Protein AF-A0A7C2SHA0-F1 (afdb_monomer)

Foldseek 3Di:
DDPPDDPPPDDQDVLQLLQVLLVLLQVLLVLLVVLLVVCVVLVVVQLNVLSVVLNVVSNVSSVVSPPRDHDPDQDPVSLVVSLVVSLQVSLLSQLRSQCSQVDDSVQSSVLLSLLLCLQQDHPDALPDDGDLSNLQVSLSSLQVSLLSVLLSVLVVVLVVVVVVVVVVDPDDPDCRVVVSVVVSVLLVVLLVVLLVVLLVQLCVVQVDSSQSNSLLSSQLSVRQHGPHSVGLVPRPDPSNSVSSPVSNVNSPPNSVVVD

Structure (mmCIF, N/CA/C/O backbone):
data_AF-A0A7C2SHA0-F1
#
_entry.id   AF-A0A7C2SHA0-F1
#
loop_
_atom_site.group_PDB
_atom_site.id
_atom_site.type_symbol
_atom_site.label_atom_id
_atom_site.label_alt_id
_atom_site.label_comp_id
_atom_site.label_asym_id
_atom_site.label_entity_id
_atom_site.label_seq_id
_atom_site.pdbx_PDB_ins_code
_atom_site.Cartn_x
_atom_site.Cartn_y
_atom_site.Cartn_z
_atom_site.occupancy
_atom_site.B_iso_or_equiv
_atom_site.auth_seq_id
_atom_site.auth_comp_id
_atom_site.auth_asym_id
_atom_site.auth_atom_id
_atom_site.pdbx_PDB_model_num
ATOM 1 N N . MET A 1 1 ? -18.015 29.896 40.752 1.00 41.81 1 MET A N 1
ATOM 2 C CA . MET A 1 1 ? -17.094 28.746 40.616 1.00 41.81 1 MET A CA 1
ATOM 3 C C . MET A 1 1 ? -17.801 27.644 39.836 1.00 41.81 1 MET A C 1
ATOM 5 O O . MET A 1 1 ? -18.989 27.460 40.040 1.00 41.81 1 MET A O 1
ATOM 9 N N . SER A 1 2 ? -17.045 26.987 38.950 1.00 45.72 2 SER A N 1
ATOM 10 C CA . SER A 1 2 ? -17.298 25.713 38.247 1.00 45.72 2 SER A CA 1
ATOM 11 C C . SER A 1 2 ? -18.489 25.572 37.280 1.00 45.72 2 SER A C 1
ATOM 13 O O . SER A 1 2 ? -19.566 25.130 37.662 1.00 45.72 2 SER A O 1
ATOM 15 N N . GLN A 1 3 ? -18.204 25.738 35.985 1.00 39.72 3 GLN A N 1
ATOM 16 C CA . GLN A 1 3 ? -18.490 24.695 34.979 1.00 39.72 3 GLN A CA 1
ATOM 17 C C . GLN A 1 3 ? -17.259 24.487 34.075 1.00 39.72 3 GLN A C 1
ATOM 19 O O . GLN A 1 3 ? -17.347 24.304 32.866 1.00 39.72 3 GLN A O 1
ATOM 24 N N . GLY A 1 4 ? -16.072 24.572 34.683 1.00 43.59 4 GLY A N 1
ATOM 25 C CA . GLY A 1 4 ? -14.822 24.210 34.032 1.00 43.59 4 GLY A CA 1
ATOM 26 C C . GLY A 1 4 ? -14.648 22.693 34.055 1.00 43.59 4 GLY A C 1
ATOM 27 O O . GLY A 1 4 ? -14.821 22.072 35.100 1.00 43.59 4 GLY A O 1
ATOM 28 N N . SER A 1 5 ? -14.300 22.142 32.893 1.00 47.72 5 SER A N 1
ATOM 29 C CA . SER A 1 5 ? -13.714 20.817 32.668 1.00 47.72 5 SER A CA 1
ATOM 30 C C . SER A 1 5 ? -14.502 19.598 33.164 1.00 47.72 5 SER A C 1
ATOM 32 O O . SER A 1 5 ? -14.284 19.076 34.253 1.00 47.72 5 SER A O 1
ATOM 34 N N . THR A 1 6 ? -15.312 19.028 32.279 1.00 43.91 6 THR A N 1
ATOM 35 C CA . THR A 1 6 ? -15.564 17.577 32.280 1.00 43.91 6 THR A CA 1
ATOM 36 C C . THR A 1 6 ? -15.390 17.017 30.870 1.00 43.91 6 THR A C 1
ATOM 38 O O . THR A 1 6 ? -16.221 16.286 30.349 1.00 43.91 6 THR A O 1
ATOM 41 N N . SER A 1 7 ? -14.249 17.315 30.239 1.00 46.06 7 SER A N 1
ATOM 42 C CA . SER A 1 7 ? -13.696 16.434 29.206 1.00 46.06 7 SER A CA 1
ATOM 43 C C . SER A 1 7 ? -13.085 15.214 29.903 1.00 46.06 7 SER A C 1
ATOM 45 O O . SER A 1 7 ? -11.868 15.047 29.969 1.00 46.06 7 SER A O 1
ATOM 47 N N . LEU A 1 8 ? -13.939 14.381 30.501 1.00 43.28 8 LEU A N 1
ATOM 48 C CA . LEU A 1 8 ? -13.562 13.029 30.887 1.00 43.28 8 LEU A CA 1
ATOM 49 C C . LEU A 1 8 ? -13.314 12.265 29.584 1.00 43.28 8 LEU A C 1
ATOM 51 O O . LEU A 1 8 ? -14.239 11.735 28.970 1.00 43.28 8 LEU A O 1
ATOM 55 N N . HIS A 1 9 ? -12.061 12.249 29.129 1.00 59.03 9 HIS A N 1
ATOM 56 C CA . HIS A 1 9 ? -11.606 11.248 28.176 1.00 59.03 9 HIS A CA 1
ATOM 57 C C . HIS A 1 9 ? -11.742 9.897 28.880 1.00 59.03 9 HIS A C 1
ATOM 59 O O . HIS A 1 9 ? -10.927 9.545 29.731 1.00 59.03 9 HIS A O 1
ATOM 65 N N . TYR A 1 10 ? -12.825 9.175 28.595 1.00 69.06 10 TYR A N 1
ATOM 66 C CA . TYR A 1 10 ? -12.994 7.803 29.055 1.00 69.06 10 TYR A CA 1
ATOM 67 C C . TYR A 1 10 ? -11.758 6.976 28.670 1.00 69.06 10 TYR A C 1
ATOM 69 O O . TYR A 1 10 ? -11.140 7.200 27.625 1.00 69.06 10 TYR A O 1
ATOM 77 N N . ALA A 1 11 ? -11.391 6.023 29.529 1.00 82.44 11 ALA A N 1
ATOM 78 C CA . ALA A 1 11 ? -10.317 5.087 29.228 1.00 82.44 11 ALA A CA 1
ATOM 79 C C . ALA A 1 11 ? -10.613 4.348 27.911 1.00 82.44 11 ALA A C 1
ATOM 81 O O . ALA A 1 11 ? -11.758 3.968 27.652 1.00 82.44 11 ALA A O 1
ATOM 82 N N . ILE A 1 12 ? -9.572 4.140 27.097 1.00 83.81 12 ILE A N 1
ATOM 83 C CA . ILE A 1 12 ? -9.655 3.387 25.838 1.00 83.81 12 ILE A CA 1
ATOM 84 C C . ILE A 1 12 ? -10.257 2.014 26.135 1.00 83.81 12 ILE A C 1
ATOM 86 O O . ILE A 1 12 ? -9.731 1.293 26.983 1.00 83.81 12 ILE A O 1
ATOM 90 N N . ARG A 1 13 ? -11.329 1.629 25.431 1.00 90.69 13 ARG A N 1
ATOM 91 C CA . ARG A 1 13 ? -11.942 0.300 25.575 1.00 90.69 13 ARG A CA 1
ATOM 92 C C . ARG A 1 13 ? -11.194 -0.694 24.676 1.00 90.69 13 ARG A C 1
ATOM 94 O O . ARG A 1 13 ? -11.412 -0.681 23.461 1.00 90.69 13 ARG A O 1
ATOM 101 N N . PRO A 1 14 ? -10.367 -1.614 25.217 1.00 91.00 14 PRO A N 1
ATOM 102 C CA . PRO A 1 14 ? -9.516 -2.474 24.387 1.00 91.00 14 PRO A CA 1
ATOM 103 C C . PRO A 1 14 ? -10.321 -3.413 23.483 1.00 91.00 14 PRO A C 1
ATOM 105 O O . PRO A 1 14 ? -9.901 -3.727 22.376 1.00 91.00 14 PRO A O 1
ATOM 108 N N . ALA A 1 15 ? -11.514 -3.815 23.929 1.00 91.25 15 ALA A N 1
ATOM 109 C CA . ALA A 1 15 ? -12.434 -4.628 23.144 1.00 91.25 15 ALA A CA 1
ATOM 110 C C . ALA A 1 15 ? -12.876 -3.916 21.849 1.00 91.25 15 ALA A C 1
ATOM 112 O O . ALA A 1 15 ? -12.837 -4.507 20.773 1.00 91.25 15 ALA A O 1
ATOM 113 N N . VAL A 1 16 ? -13.236 -2.630 21.926 1.00 90.38 16 VAL A N 1
ATOM 114 C CA . VAL A 1 16 ? -13.660 -1.847 20.751 1.00 90.38 16 VAL A CA 1
ATOM 115 C C . VAL A 1 16 ? -12.494 -1.675 19.775 1.00 90.38 16 VAL A C 1
ATOM 117 O O . VAL A 1 16 ? -12.653 -1.909 18.578 1.00 90.38 16 VAL A O 1
ATOM 120 N N . VAL A 1 17 ? -11.303 -1.364 20.297 1.00 92.69 17 VAL A N 1
ATOM 121 C CA . VAL A 1 17 ? -10.070 -1.270 19.500 1.00 92.69 17 VAL A CA 1
ATOM 122 C C . VAL A 1 17 ? -9.769 -2.597 18.801 1.00 92.69 17 VAL A C 1
ATOM 124 O O . VAL A 1 17 ? -9.594 -2.623 17.585 1.00 92.69 17 VAL A O 1
ATOM 127 N N . GLY A 1 18 ? -9.787 -3.713 19.535 1.00 94.06 18 GLY A N 1
ATOM 128 C CA . GLY A 1 18 ? -9.567 -5.050 18.982 1.00 94.06 18 GLY A CA 1
ATOM 129 C C . GLY A 1 18 ? -10.581 -5.414 17.896 1.00 94.06 18 GLY A C 1
ATOM 130 O O . GLY A 1 18 ? -10.207 -5.957 16.858 1.00 94.06 18 GLY A O 1
ATOM 131 N N . ARG A 1 19 ? -11.855 -5.037 18.070 1.00 94.06 19 ARG A N 1
ATOM 132 C CA . ARG A 1 19 ? -12.895 -5.241 17.056 1.00 94.06 19 ARG A CA 1
ATOM 133 C C . ARG A 1 19 ? -12.570 -4.538 15.736 1.00 94.06 19 ARG A C 1
ATOM 135 O O . ARG A 1 19 ? -12.677 -5.167 14.684 1.00 94.06 19 ARG A O 1
ATOM 142 N N . HIS A 1 20 ? -12.195 -3.261 15.777 1.00 93.06 20 HIS A N 1
ATOM 143 C CA . HIS A 1 20 ? -11.864 -2.502 14.566 1.00 93.06 20 HIS A CA 1
ATOM 144 C C . HIS A 1 20 ? -10.530 -2.940 13.958 1.00 93.06 20 HIS A C 1
ATOM 146 O O . HIS A 1 20 ? -10.441 -3.067 12.738 1.00 93.06 20 HIS A O 1
ATOM 152 N N . LEU A 1 21 ? -9.532 -3.289 14.776 1.00 95.38 21 LEU A N 1
ATOM 153 C CA . LEU A 1 21 ? -8.301 -3.907 14.279 1.00 95.38 21 LEU A CA 1
ATOM 154 C C . LEU A 1 21 ? -8.583 -5.224 13.557 1.00 95.38 21 LEU A C 1
ATOM 156 O O . LEU A 1 21 ? -8.033 -5.443 12.488 1.00 95.38 21 LEU A O 1
ATOM 160 N N . GLY A 1 22 ? -9.498 -6.058 14.059 1.00 96.12 22 GLY A N 1
ATOM 161 C CA . GLY A 1 22 ? -9.932 -7.264 13.351 1.00 96.12 22 GLY A CA 1
ATOM 162 C C . GLY A 1 22 ? -10.553 -6.970 11.979 1.00 96.12 22 GLY A C 1
ATOM 163 O O . GLY A 1 22 ? -10.294 -7.691 11.019 1.00 96.12 22 GLY A O 1
ATOM 164 N N . GLN A 1 23 ? -11.332 -5.889 11.852 1.00 94.62 23 GLN A N 1
ATOM 165 C CA . GLN A 1 23 ? -11.879 -5.448 10.560 1.00 94.62 23 GLN A CA 1
ATOM 166 C C . GLN A 1 23 ? -10.776 -4.953 9.611 1.00 94.62 23 GLN A C 1
ATOM 168 O O . GLN A 1 23 ? -10.796 -5.288 8.427 1.00 94.62 23 GLN A O 1
ATOM 173 N N . LEU A 1 24 ? -9.788 -4.214 10.123 1.00 95.00 24 LEU A N 1
ATOM 174 C CA . LEU A 1 24 ? -8.630 -3.772 9.342 1.00 95.00 24 LEU A CA 1
ATOM 175 C C . LEU A 1 24 ? -7.720 -4.940 8.942 1.00 95.00 24 LEU A C 1
ATOM 177 O O . LEU A 1 24 ? -7.214 -4.952 7.827 1.00 95.00 24 LEU A O 1
ATOM 181 N N . SER A 1 25 ? -7.562 -5.961 9.786 1.00 96.94 25 SER A N 1
ATOM 182 C CA . SER A 1 25 ? -6.839 -7.186 9.429 1.00 96.94 25 SER A CA 1
ATOM 183 C C . SER A 1 25 ? -7.558 -7.987 8.351 1.00 96.94 25 SER A C 1
ATOM 185 O O . SER A 1 25 ? -6.903 -8.524 7.463 1.00 96.94 25 SER A O 1
ATOM 187 N N . PHE A 1 26 ? -8.893 -8.033 8.366 1.00 97.81 26 PHE A N 1
ATOM 188 C CA . PHE A 1 26 ? -9.648 -8.604 7.250 1.00 97.81 26 PHE A CA 1
ATOM 189 C C . PHE A 1 26 ? -9.382 -7.837 5.949 1.00 97.81 26 PHE A C 1
ATOM 191 O O . PHE A 1 26 ? -9.108 -8.455 4.922 1.00 97.81 26 PHE A O 1
ATOM 198 N N . LEU A 1 27 ? -9.412 -6.500 5.993 1.00 96.69 27 LEU A N 1
ATOM 199 C CA . LEU A 1 27 ? -9.086 -5.669 4.833 1.00 96.69 27 LEU A CA 1
ATOM 200 C C . LEU A 1 27 ? -7.655 -5.923 4.343 1.00 96.69 27 LEU A C 1
ATOM 202 O O . LEU A 1 27 ? -7.457 -6.112 3.146 1.00 96.69 27 LEU A O 1
ATOM 206 N N . LEU A 1 28 ? -6.679 -5.998 5.252 1.00 97.69 28 LEU A N 1
ATOM 207 C CA . LEU A 1 28 ? -5.298 -6.338 4.919 1.00 97.69 28 LEU A CA 1
ATOM 208 C C . LEU A 1 28 ? -5.219 -7.702 4.227 1.00 97.69 28 LEU A C 1
ATOM 210 O O . LEU A 1 28 ? -4.599 -7.799 3.179 1.00 97.69 28 LEU A O 1
ATOM 214 N N . ALA A 1 29 ? -5.906 -8.728 4.738 1.00 98.25 29 ALA A N 1
ATOM 215 C CA . ALA A 1 29 ? -5.952 -10.041 4.094 1.00 98.25 29 ALA A CA 1
ATOM 216 C C . ALA A 1 29 ? -6.478 -9.960 2.651 1.00 98.25 29 ALA A C 1
ATOM 218 O O . ALA A 1 29 ? -5.918 -10.593 1.759 1.00 98.25 29 ALA A O 1
ATOM 219 N N . MET A 1 30 ? -7.522 -9.159 2.406 1.00 98.31 30 MET A N 1
ATOM 220 C CA . MET A 1 30 ? -8.059 -8.952 1.056 1.00 98.31 30 MET A CA 1
ATOM 221 C C . MET A 1 30 ? -7.073 -8.207 0.153 1.00 98.31 30 MET A C 1
ATOM 223 O O . MET A 1 30 ? -6.892 -8.590 -1.000 1.00 98.31 30 MET A O 1
ATOM 227 N N . LEU A 1 31 ? -6.393 -7.184 0.673 1.00 97.94 31 LEU A N 1
ATOM 228 C CA . LEU A 1 31 ? -5.356 -6.459 -0.063 1.00 97.94 31 LEU A CA 1
ATOM 229 C C . LEU A 1 31 ? -4.148 -7.350 -0.377 1.00 97.94 31 LEU A C 1
ATOM 231 O O . LEU A 1 31 ? -3.561 -7.201 -1.446 1.00 97.94 31 LEU A O 1
ATOM 235 N N . THR A 1 32 ? -3.802 -8.297 0.499 1.00 98.38 32 THR A N 1
ATOM 236 C CA . THR A 1 32 ? -2.687 -9.243 0.320 1.00 98.38 32 THR A CA 1
ATOM 237 C C . THR A 1 32 ? -2.988 -10.343 -0.707 1.00 98.38 32 THR A C 1
ATOM 239 O O . THR A 1 32 ? -2.060 -10.937 -1.256 1.00 98.38 32 THR A O 1
ATOM 242 N N . LEU A 1 33 ? -4.257 -10.579 -1.066 1.00 98.44 33 LEU A N 1
ATOM 243 C CA . LEU A 1 33 ? -4.595 -11.483 -2.177 1.00 98.44 33 LEU A CA 1
ATOM 244 C C . LEU A 1 33 ? -4.010 -11.007 -3.514 1.00 98.44 33 LEU A C 1
ATOM 246 O O . LEU A 1 33 ? -3.660 -11.831 -4.357 1.00 98.44 33 LEU A O 1
ATOM 250 N N . VAL A 1 34 ? -3.869 -9.691 -3.703 1.00 98.25 34 VAL A N 1
ATOM 251 C CA . VAL A 1 34 ? -3.315 -9.109 -4.932 1.00 98.25 34 VAL A CA 1
ATOM 252 C C . VAL A 1 34 ? -1.833 -9.477 -5.117 1.00 98.25 34 VAL A C 1
ATOM 254 O O . VAL A 1 34 ? -1.520 -10.118 -6.123 1.00 98.25 34 VAL A O 1
ATOM 257 N N . PRO A 1 35 ? -0.906 -9.168 -4.183 1.00 97.81 35 PRO A N 1
ATOM 258 C CA . PRO A 1 35 ? 0.487 -9.588 -4.312 1.00 97.81 35 PRO A CA 1
ATOM 259 C C . PRO A 1 35 ? 0.661 -11.114 -4.269 1.00 97.81 35 PRO A C 1
ATOM 261 O O . PRO A 1 35 ? 1.565 -11.611 -4.938 1.00 97.81 35 PRO A O 1
ATOM 264 N N . LEU A 1 36 ? -0.222 -11.870 -3.596 1.00 98.31 36 LEU A N 1
ATOM 265 C CA . LEU A 1 36 ? -0.251 -13.334 -3.721 1.00 98.31 36 LEU A CA 1
ATOM 266 C C . LEU A 1 36 ? -0.474 -13.755 -5.182 1.00 98.31 36 LEU A C 1
ATOM 268 O O . LEU A 1 36 ? 0.305 -14.540 -5.720 1.00 98.31 36 LEU A O 1
ATOM 272 N N . GLY A 1 37 ? -1.496 -13.206 -5.844 1.00 98.12 37 GLY A N 1
ATOM 273 C CA . GLY A 1 37 ? -1.769 -13.480 -7.256 1.00 98.12 37 GLY A CA 1
ATOM 274 C C . GLY A 1 37 ? -0.587 -13.129 -8.164 1.00 98.12 37 GLY A C 1
ATOM 275 O O . GLY A 1 37 ? -0.239 -13.909 -9.049 1.00 98.12 37 GLY A O 1
ATOM 276 N N . VAL A 1 38 ? 0.087 -12.006 -7.896 1.00 97.50 38 VAL A N 1
ATOM 277 C CA . VAL A 1 38 ? 1.302 -11.601 -8.623 1.00 97.50 38 VAL A CA 1
ATOM 278 C C . VAL A 1 38 ? 2.452 -12.589 -8.395 1.00 97.50 38 VAL A C 1
ATOM 280 O O . VAL A 1 38 ? 3.101 -12.989 -9.358 1.00 97.50 38 VAL A O 1
ATOM 283 N N . SER A 1 39 ? 2.686 -13.030 -7.155 1.00 97.69 39 SER A N 1
ATOM 284 C CA . SER A 1 39 ? 3.734 -14.017 -6.850 1.00 97.69 39 SER A CA 1
ATOM 285 C C . SER A 1 39 ? 3.475 -15.375 -7.507 1.00 97.69 39 SER A C 1
ATOM 287 O O . SER A 1 39 ? 4.400 -15.984 -8.042 1.00 97.69 39 SER A O 1
ATOM 289 N N . LEU A 1 40 ? 2.212 -15.808 -7.574 1.00 97.62 40 LEU A N 1
ATOM 290 C CA . LEU A 1 40 ? 1.823 -17.034 -8.272 1.00 97.62 40 LEU A CA 1
ATOM 291 C C . LEU A 1 40 ? 2.011 -16.904 -9.787 1.00 97.62 40 LEU A C 1
ATOM 293 O O . LEU A 1 40 ? 2.508 -17.833 -10.419 1.00 97.62 40 LEU A O 1
ATOM 297 N N . TYR A 1 41 ? 1.667 -15.748 -10.364 1.00 97.69 41 TYR A N 1
ATOM 298 C CA . TYR A 1 41 ? 1.859 -15.470 -11.789 1.00 97.69 41 TYR A CA 1
ATOM 299 C C . TYR A 1 41 ? 3.335 -15.540 -12.207 1.00 97.69 41 TYR A C 1
ATOM 301 O O . TYR A 1 41 ? 3.647 -16.056 -13.278 1.00 97.69 41 TYR A O 1
ATOM 309 N N . PHE A 1 42 ? 4.250 -15.072 -11.353 1.00 96.00 42 PHE A N 1
ATOM 310 C CA . PHE A 1 42 ? 5.696 -15.159 -11.587 1.00 96.00 42 PHE A CA 1
ATOM 311 C C . PHE A 1 42 ? 6.344 -16.458 -11.076 1.00 96.00 42 PHE A C 1
ATOM 313 O O . PHE A 1 42 ? 7.563 -16.583 -11.138 1.00 96.00 42 PHE A O 1
ATOM 320 N N . ALA A 1 43 ? 5.549 -17.434 -10.619 1.00 96.00 43 ALA A N 1
ATOM 321 C CA . ALA A 1 43 ? 6.012 -18.716 -10.075 1.00 96.00 43 ALA A CA 1
ATOM 322 C C . ALA A 1 43 ? 6.975 -18.591 -8.871 1.00 96.00 43 ALA A C 1
ATOM 324 O O . ALA A 1 43 ? 7.810 -19.460 -8.623 1.00 96.00 43 ALA A O 1
ATOM 325 N N . GLU A 1 44 ? 6.826 -17.531 -8.077 1.00 95.62 44 GLU A N 1
ATOM 326 C CA . GLU A 1 44 ? 7.616 -17.252 -6.874 1.00 95.62 44 GLU A CA 1
ATOM 327 C C . GLU A 1 44 ? 6.991 -17.983 -5.668 1.00 95.62 44 GLU A C 1
ATOM 329 O O . GLU A 1 44 ? 6.317 -17.391 -4.819 1.00 95.62 44 GLU A O 1
ATOM 334 N N . THR A 1 45 ? 7.151 -19.311 -5.624 1.00 93.75 45 THR A N 1
ATOM 335 C CA . THR A 1 45 ? 6.433 -20.212 -4.697 1.00 93.75 45 THR A CA 1
ATOM 336 C C . THR A 1 45 ? 6.719 -19.933 -3.225 1.00 93.75 45 THR A C 1
ATOM 338 O O . THR A 1 45 ? 5.791 -19.912 -2.417 1.00 93.75 45 THR A O 1
ATOM 341 N N . GLU A 1 46 ? 7.976 -19.668 -2.867 1.00 94.00 46 GLU A N 1
ATOM 342 C CA . GLU A 1 46 ? 8.355 -19.347 -1.490 1.00 94.00 46 GLU A CA 1
ATOM 343 C C . GLU A 1 46 ? 7.662 -18.066 -1.004 1.00 94.00 46 GLU A C 1
ATOM 345 O O . GLU A 1 46 ? 7.070 -18.046 0.076 1.00 94.00 46 GLU A O 1
ATOM 350 N N . ILE A 1 47 ? 7.657 -17.018 -1.834 1.00 95.50 47 ILE A N 1
ATOM 351 C CA . ILE A 1 47 ? 6.994 -15.745 -1.525 1.00 95.50 47 ILE A CA 1
ATOM 352 C C . ILE A 1 47 ? 5.473 -15.945 -1.435 1.00 95.50 47 ILE A C 1
ATOM 354 O O . ILE A 1 47 ? 4.829 -15.459 -0.503 1.00 95.50 47 ILE A O 1
ATOM 358 N N . SER A 1 48 ? 4.908 -16.737 -2.353 1.00 97.62 48 SER A N 1
ATOM 359 C CA . SER A 1 48 ? 3.479 -17.077 -2.387 1.00 97.62 48 SER A CA 1
ATOM 360 C C . SER A 1 48 ? 3.017 -17.746 -1.087 1.00 97.62 48 SER A C 1
ATOM 362 O O . SER A 1 48 ? 1.985 -17.375 -0.525 1.00 97.62 48 SER A O 1
ATOM 364 N N . LEU A 1 49 ? 3.797 -18.700 -0.563 1.00 97.69 49 LEU A N 1
ATOM 365 C CA . LEU A 1 49 ? 3.494 -19.367 0.707 1.00 97.69 49 LEU A CA 1
ATOM 366 C C . LEU A 1 49 ? 3.473 -18.374 1.873 1.00 97.69 49 LEU A C 1
ATOM 368 O O . LEU A 1 49 ? 2.575 -18.427 2.714 1.00 97.69 49 LEU A O 1
ATOM 372 N N . ARG A 1 50 ? 4.416 -17.428 1.910 1.00 98.12 50 ARG A N 1
ATOM 373 C CA . ARG A 1 50 ? 4.466 -16.407 2.964 1.00 98.12 50 ARG A CA 1
ATOM 374 C C . ARG A 1 50 ? 3.288 -15.437 2.885 1.00 98.12 50 ARG A C 1
ATOM 376 O O . ARG A 1 50 ? 2.712 -15.117 3.923 1.00 98.12 50 ARG A O 1
ATOM 383 N N . TYR A 1 51 ? 2.853 -15.041 1.686 1.00 98.44 51 TYR A N 1
ATOM 384 C CA . TYR A 1 51 ? 1.607 -14.280 1.530 1.00 98.44 51 TYR A CA 1
ATOM 385 C C . TYR A 1 51 ? 0.380 -15.064 2.005 1.00 98.44 51 TYR A C 1
ATOM 387 O O . TYR A 1 51 ? -0.467 -14.506 2.702 1.00 98.44 51 TYR A O 1
ATOM 395 N N . ALA A 1 52 ? 0.292 -16.361 1.694 1.00 98.31 52 ALA A N 1
ATOM 396 C CA . ALA A 1 52 ? -0.802 -17.209 2.165 1.00 98.31 52 ALA A CA 1
ATOM 397 C C . ALA A 1 52 ? -0.840 -17.311 3.703 1.00 98.31 52 ALA A C 1
ATOM 399 O O . ALA A 1 52 ? -1.919 -17.245 4.295 1.00 98.31 52 ALA A O 1
ATOM 400 N N . LEU A 1 53 ? 0.322 -17.392 4.364 1.00 98.25 53 LEU A N 1
ATOM 401 C CA . LEU A 1 53 ? 0.427 -17.356 5.828 1.00 98.25 53 LEU A CA 1
ATOM 402 C C . LEU A 1 53 ? -0.038 -16.013 6.411 1.00 98.25 53 LEU A C 1
ATOM 404 O O . LEU A 1 53 ? -0.774 -15.997 7.401 1.00 98.25 53 LEU A O 1
ATOM 408 N N . VAL A 1 54 ? 0.327 -14.889 5.788 1.00 98.31 54 VAL A N 1
ATOM 409 C CA . VAL A 1 54 ? -0.167 -13.560 6.193 1.00 98.31 54 VAL A CA 1
ATOM 410 C C . VAL A 1 54 ? -1.688 -13.486 6.080 1.00 98.31 54 VAL A C 1
ATOM 412 O O . VAL A 1 54 ? -2.356 -13.060 7.019 1.00 98.31 54 VAL A O 1
ATOM 415 N N . ILE A 1 55 ? -2.259 -13.959 4.972 1.00 98.62 55 ILE A N 1
ATOM 416 C CA . ILE A 1 55 ? -3.714 -13.990 4.777 1.00 98.62 55 ILE A CA 1
ATOM 417 C C . ILE A 1 55 ? -4.381 -14.856 5.851 1.00 98.62 55 ILE A C 1
ATOM 419 O O . ILE A 1 55 ? -5.335 -14.415 6.490 1.00 98.62 55 ILE A O 1
ATOM 423 N N . ALA A 1 56 ? -3.869 -16.064 6.098 1.00 98.50 56 ALA A N 1
ATOM 424 C CA . ALA A 1 56 ? -4.430 -16.977 7.090 1.00 98.50 5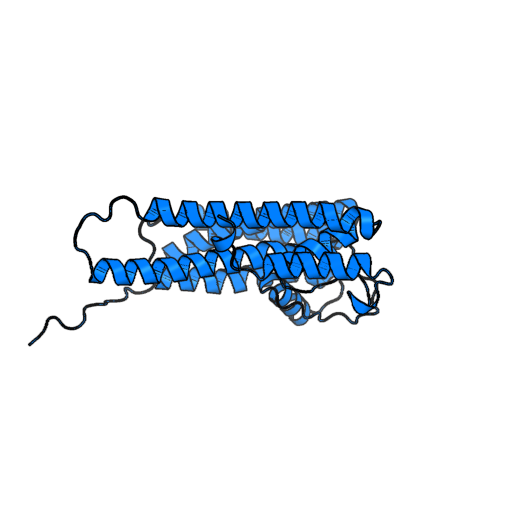6 ALA A CA 1
ATOM 425 C C . ALA A 1 56 ? -4.398 -16.388 8.510 1.00 98.50 56 ALA A C 1
ATOM 427 O O . ALA A 1 56 ? -5.406 -16.422 9.217 1.00 98.50 56 ALA A O 1
ATOM 428 N N . THR A 1 57 ? -3.266 -15.808 8.916 1.00 98.25 57 THR A N 1
ATOM 429 C CA . THR A 1 57 ? -3.100 -15.182 10.240 1.00 98.25 57 THR A CA 1
ATOM 430 C C . THR A 1 57 ? -3.989 -13.950 10.408 1.00 98.25 57 THR A C 1
ATOM 432 O O . THR A 1 57 ? -4.672 -13.820 11.427 1.00 98.25 57 THR A O 1
ATOM 435 N N . ALA A 1 58 ? -4.066 -13.088 9.392 1.00 97.94 58 ALA A N 1
ATOM 436 C CA . ALA A 1 58 ? -4.927 -11.910 9.394 1.00 97.94 58 ALA A CA 1
ATOM 437 C C . ALA A 1 58 ? -6.424 -12.274 9.441 1.00 97.94 58 ALA A C 1
ATOM 439 O O . ALA A 1 58 ? -7.182 -11.671 10.206 1.00 97.94 58 ALA A O 1
ATOM 440 N N . LEU A 1 59 ? -6.855 -13.297 8.690 1.00 98.12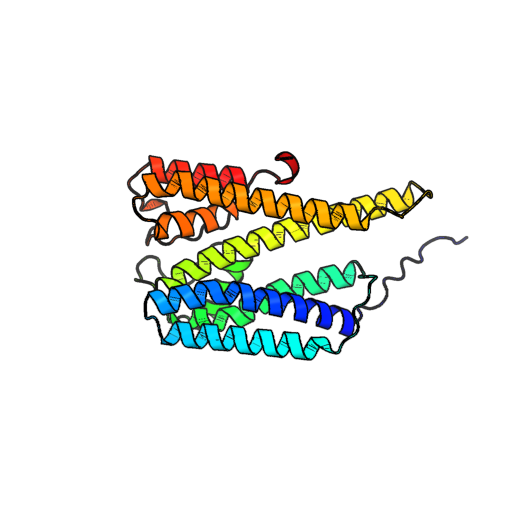 59 LEU A N 1
ATOM 441 C CA . LEU A 1 59 ? -8.231 -13.804 8.732 1.00 98.12 59 LEU A CA 1
ATOM 442 C C . LEU A 1 59 ? -8.567 -14.455 10.075 1.00 98.12 59 LEU A C 1
ATOM 444 O O . LEU A 1 59 ? -9.656 -14.229 10.602 1.00 98.12 59 LEU A O 1
ATOM 448 N N . LEU A 1 60 ? -7.646 -15.229 10.654 1.00 97.75 60 LEU A N 1
ATOM 449 C CA . LEU A 1 60 ? -7.842 -15.843 11.967 1.00 97.75 60 LEU A CA 1
ATOM 450 C C . LEU A 1 60 ? -8.032 -14.776 13.051 1.00 97.75 60 LEU A C 1
ATOM 452 O O . LEU A 1 60 ? -8.972 -14.867 13.845 1.00 97.75 60 LEU A O 1
ATOM 456 N N . PHE A 1 61 ? -7.206 -13.728 13.040 1.00 97.19 61 PHE A N 1
ATOM 457 C CA . PHE A 1 61 ? -7.367 -12.594 13.947 1.00 97.19 61 PHE A CA 1
ATOM 458 C C . PHE A 1 61 ? -8.707 -11.871 13.729 1.00 97.19 61 PHE A C 1
ATOM 460 O O . PHE A 1 61 ? -9.446 -11.630 14.688 1.00 97.19 61 PHE A O 1
ATOM 467 N N . ALA A 1 62 ? -9.084 -11.607 12.474 1.00 96.38 62 ALA A N 1
ATOM 468 C CA . ALA A 1 62 ? -10.361 -10.983 12.135 1.00 96.38 62 ALA A CA 1
ATOM 469 C C . ALA A 1 62 ? -11.576 -11.792 12.628 1.00 96.38 62 ALA A C 1
ATOM 471 O O . ALA A 1 62 ? -12.512 -11.237 13.211 1.00 96.38 62 ALA A O 1
ATOM 472 N N . VAL A 1 63 ? -11.558 -13.114 12.434 1.00 96.50 63 VAL A N 1
ATOM 473 C CA . VAL A 1 63 ? -12.610 -14.025 12.908 1.00 96.50 63 VAL A CA 1
ATOM 474 C C . VAL A 1 63 ? -12.642 -14.076 14.436 1.00 96.50 63 VAL A C 1
ATOM 476 O O . VAL A 1 63 ? -13.730 -14.034 15.015 1.00 96.50 63 VAL A O 1
ATOM 479 N N . GLY A 1 64 ? -11.481 -14.098 15.098 1.00 95.00 64 GLY A N 1
ATOM 480 C CA . GLY A 1 64 ? -11.379 -14.057 16.559 1.00 95.00 64 GLY A CA 1
ATOM 481 C C . GLY A 1 64 ? -12.027 -12.805 17.155 1.00 95.00 64 GLY A C 1
ATOM 482 O O . GLY A 1 64 ? -12.806 -12.886 18.106 1.00 95.00 64 GLY A O 1
ATOM 483 N N . MET A 1 65 ? -11.808 -11.648 16.529 1.00 94.56 65 MET A N 1
ATOM 484 C CA . MET A 1 65 ? -12.406 -10.375 16.945 1.00 94.56 65 MET A CA 1
ATOM 485 C C . MET A 1 65 ? -13.891 -10.240 16.555 1.00 94.56 65 MET A C 1
ATOM 487 O O . MET A 1 65 ? -14.581 -9.315 17.001 1.00 94.56 65 MET A O 1
ATOM 491 N N . ARG A 1 66 ? -14.449 -11.188 15.780 1.00 91.25 66 ARG A N 1
ATOM 492 C CA . ARG A 1 66 ? -15.853 -11.146 15.338 1.00 91.25 66 ARG A CA 1
ATOM 493 C C . ARG A 1 66 ? -16.858 -11.279 16.495 1.00 91.25 66 ARG A C 1
ATOM 495 O O . ARG A 1 66 ? -17.999 -10.831 16.373 1.00 91.25 66 ARG A O 1
ATOM 502 N N . ARG A 1 67 ? -16.452 -11.886 17.612 1.00 88.56 67 ARG A N 1
ATOM 503 C CA . ARG A 1 67 ? -17.304 -12.084 18.799 1.00 88.56 67 ARG A CA 1
ATOM 504 C C . ARG A 1 67 ? -17.438 -10.831 19.664 1.00 88.56 67 ARG A C 1
ATOM 506 O O . ARG A 1 67 ? -18.356 -10.758 20.473 1.00 88.56 67 ARG A O 1
ATOM 513 N N . VAL A 1 68 ? -16.552 -9.854 19.487 1.00 88.75 68 VAL A N 1
ATOM 514 C CA . VAL A 1 68 ? -16.575 -8.609 20.255 1.00 88.75 68 VAL A CA 1
ATOM 515 C C . VAL A 1 68 ? -17.668 -7.682 19.702 1.00 88.75 68 VAL A C 1
ATOM 517 O O . VAL A 1 68 ? -17.699 -7.469 18.483 1.00 88.75 68 VAL A O 1
ATOM 520 N N . PRO A 1 69 ? -18.574 -7.148 20.547 1.00 81.94 69 PRO A N 1
ATOM 521 C CA . PRO A 1 69 ? -19.664 -6.292 20.092 1.00 81.94 69 PRO A CA 1
ATOM 522 C C . PRO A 1 69 ? -19.134 -5.005 19.453 1.00 81.94 69 PRO A C 1
ATOM 524 O O . PRO A 1 69 ? -18.195 -4.381 19.949 1.00 81.94 69 PRO A O 1
ATOM 527 N N . LEU A 1 70 ? -19.756 -4.609 18.342 1.00 78.56 70 LEU A N 1
ATOM 528 C CA . LEU A 1 70 ? -19.449 -3.355 17.665 1.00 78.56 70 LEU A CA 1
ATOM 529 C C . LEU A 1 70 ? -20.089 -2.203 18.451 1.00 78.56 70 LEU A C 1
ATOM 531 O O . LEU A 1 70 ? -21.310 -2.142 18.569 1.00 78.56 70 LEU A O 1
ATOM 535 N N . SER A 1 71 ? -19.271 -1.303 18.997 1.00 74.75 71 SER A N 1
ATOM 536 C CA . SER A 1 71 ? -19.762 -0.051 19.584 1.00 74.75 71 SER A CA 1
ATOM 537 C C . SER A 1 71 ? -20.056 0.933 18.455 1.00 74.75 71 SER A C 1
ATOM 539 O O . SER A 1 71 ? -19.164 1.216 17.662 1.00 74.75 71 SER A O 1
ATOM 541 N N . SER A 1 72 ? -21.276 1.467 18.389 1.00 66.44 72 SER A N 1
ATOM 542 C CA . SER A 1 72 ? -21.651 2.497 17.407 1.00 66.44 72 SER A CA 1
ATOM 543 C C . SER A 1 72 ? -20.998 3.852 17.683 1.00 66.44 72 SER A C 1
ATOM 545 O O . SER A 1 72 ? -20.835 4.647 16.771 1.00 66.44 72 SER A O 1
ATOM 547 N N . ASN A 1 73 ? -20.593 4.112 18.928 1.00 76.44 73 ASN A N 1
ATOM 548 C CA . ASN A 1 73 ? -19.948 5.362 19.318 1.00 76.44 73 ASN A CA 1
ATOM 549 C C . ASN A 1 73 ? -18.446 5.122 19.540 1.00 76.44 73 ASN A C 1
ATOM 551 O O . ASN A 1 73 ? -18.052 4.586 20.587 1.00 76.44 73 ASN A O 1
ATOM 555 N N . LEU A 1 74 ? -17.637 5.437 18.525 1.00 81.31 74 LEU A N 1
ATOM 556 C CA . LEU A 1 74 ? -16.176 5.351 18.565 1.00 81.31 74 LEU A CA 1
ATOM 557 C C . LEU A 1 74 ? -15.596 6.663 19.103 1.00 81.31 74 LEU A C 1
ATOM 559 O O . LEU A 1 74 ? -15.891 7.740 18.589 1.00 81.31 74 LEU A O 1
ATOM 563 N N . GLN A 1 75 ? -14.761 6.579 20.136 1.00 83.56 75 GLN A N 1
ATOM 564 C CA . GLN A 1 75 ? -14.119 7.759 20.711 1.00 83.56 75 GLN A CA 1
ATOM 565 C C . GLN A 1 75 ? -12.893 8.183 19.885 1.00 83.56 75 GLN A C 1
ATOM 567 O O . GLN A 1 75 ? -12.243 7.360 19.244 1.00 83.56 75 GLN A O 1
ATOM 572 N N . VAL A 1 76 ? -12.523 9.467 19.938 1.00 80.62 76 VAL A N 1
ATOM 573 C CA . VAL A 1 76 ? -11.368 10.001 19.185 1.00 80.62 76 VAL A CA 1
ATOM 574 C C . VAL A 1 76 ? -10.047 9.340 19.608 1.00 80.62 76 VAL A C 1
ATOM 576 O O . VAL A 1 76 ? -9.234 8.990 18.759 1.00 80.62 76 VAL A O 1
ATOM 579 N N . ASN A 1 77 ? -9.840 9.113 20.909 1.00 84.44 77 ASN A N 1
ATOM 580 C CA . ASN A 1 77 ? -8.668 8.398 21.433 1.00 84.44 77 ASN A CA 1
ATOM 581 C C . ASN A 1 77 ? -8.621 6.929 20.971 1.00 84.44 77 ASN A C 1
ATOM 583 O O . ASN A 1 77 ? -7.545 6.420 20.673 1.00 84.44 77 ASN A O 1
ATOM 587 N N . GLU A 1 78 ? -9.771 6.257 20.871 1.00 88.06 78 GLU A N 1
ATOM 588 C CA . GLU A 1 78 ? -9.874 4.900 20.326 1.00 88.06 78 GLU A CA 1
ATOM 589 C C . GLU A 1 78 ? -9.546 4.882 18.831 1.00 88.06 78 GLU A C 1
ATOM 591 O O . GLU A 1 78 ? -8.771 4.036 18.398 1.00 88.06 78 GLU A O 1
ATOM 596 N N . ALA A 1 79 ? -10.067 5.837 18.053 1.00 86.25 79 ALA A N 1
ATOM 597 C CA . ALA A 1 79 ? -9.760 5.976 16.629 1.00 86.25 79 ALA A CA 1
ATOM 598 C C . ALA A 1 79 ? -8.260 6.222 16.380 1.00 86.25 79 ALA A C 1
ATOM 600 O O . ALA A 1 79 ? -7.667 5.568 15.523 1.00 86.25 79 ALA A O 1
ATOM 601 N N . LEU A 1 80 ? -7.629 7.098 17.172 1.00 87.00 80 LEU A N 1
ATOM 602 C CA . LEU A 1 80 ? -6.181 7.336 17.129 1.00 87.00 80 LEU A CA 1
ATOM 603 C C . LEU A 1 80 ? -5.380 6.076 17.486 1.00 87.00 80 LEU A C 1
ATOM 605 O O . LEU A 1 80 ? -4.415 5.748 16.798 1.00 87.00 80 LEU A O 1
ATOM 609 N N . ALA A 1 81 ? -5.792 5.343 18.526 1.00 91.88 81 ALA A N 1
ATOM 610 C CA . ALA A 1 81 ? -5.146 4.090 18.911 1.00 91.88 81 ALA A CA 1
ATOM 611 C C . ALA A 1 81 ? -5.273 3.020 17.816 1.00 91.88 81 ALA A C 1
ATOM 613 O O . ALA A 1 81 ? -4.298 2.341 17.508 1.00 91.88 81 ALA A O 1
ATOM 614 N N . ILE A 1 82 ? -6.450 2.893 17.196 1.00 92.38 82 ILE A N 1
ATOM 615 C CA . ILE A 1 82 ? -6.681 1.976 16.073 1.00 92.38 82 ILE A CA 1
ATOM 616 C C . ILE A 1 82 ? -5.787 2.343 14.892 1.00 92.38 82 ILE A C 1
ATOM 618 O O . ILE A 1 82 ? -5.160 1.452 14.327 1.00 92.38 82 ILE A O 1
ATOM 622 N N . ALA A 1 83 ? -5.696 3.628 14.540 1.00 91.12 83 ALA A N 1
ATOM 623 C CA . ALA A 1 83 ? -4.831 4.089 13.461 1.00 91.12 83 ALA A CA 1
ATOM 624 C C . ALA A 1 83 ? -3.363 3.733 13.741 1.00 91.12 83 ALA A C 1
ATOM 626 O O . ALA A 1 83 ? -2.741 3.038 12.940 1.00 91.12 83 ALA A O 1
ATOM 627 N N . ALA A 1 84 ? -2.831 4.112 14.906 1.00 93.00 84 ALA A N 1
ATOM 628 C CA . ALA A 1 84 ? -1.449 3.811 15.280 1.00 93.00 84 ALA A CA 1
ATOM 629 C C . ALA A 1 84 ? -1.157 2.300 15.263 1.00 93.00 84 ALA A C 1
ATOM 631 O O . ALA A 1 84 ? -0.166 1.858 14.684 1.00 93.00 84 ALA A O 1
ATOM 632 N N . LEU A 1 85 ? -2.046 1.490 15.845 1.00 96.25 85 LEU A N 1
ATOM 633 C CA . LEU A 1 85 ? -1.889 0.037 15.877 1.00 96.25 85 LEU A CA 1
ATOM 634 C C . LEU A 1 85 ? -2.022 -0.595 14.487 1.00 96.25 85 LEU A C 1
ATOM 636 O O . LEU A 1 85 ? -1.323 -1.563 14.209 1.00 96.25 85 LEU A O 1
ATOM 640 N N . ALA A 1 86 ? -2.856 -0.057 13.595 1.00 94.81 86 ALA A N 1
ATOM 641 C CA . ALA A 1 86 ? -2.972 -0.540 12.221 1.00 94.81 86 ALA A CA 1
ATOM 642 C C . ALA A 1 86 ? -1.684 -0.302 11.416 1.00 94.81 86 ALA A C 1
ATOM 644 O O . ALA A 1 86 ? -1.228 -1.211 10.719 1.00 94.81 86 ALA A O 1
ATOM 645 N N . PHE A 1 87 ? -1.064 0.874 11.572 1.00 94.50 87 PHE A N 1
ATOM 646 C CA . PHE A 1 87 ? 0.224 1.208 10.951 1.00 94.50 87 PHE A CA 1
ATOM 647 C C . PHE A 1 87 ? 1.408 0.419 11.527 1.00 94.50 87 PHE A C 1
ATOM 649 O O . PHE A 1 87 ? 2.458 0.392 10.904 1.00 94.50 87 PHE A O 1
ATOM 656 N N . ILE A 1 88 ? 1.249 -0.262 12.665 1.00 96.62 88 ILE A N 1
ATOM 657 C CA . ILE A 1 88 ? 2.244 -1.207 13.200 1.00 96.62 88 ILE A CA 1
ATOM 658 C C . ILE A 1 88 ? 1.924 -2.639 12.755 1.00 96.62 88 ILE A C 1
ATOM 660 O O . ILE A 1 88 ? 2.805 -3.379 12.318 1.00 96.62 88 ILE A O 1
ATOM 664 N N . LEU A 1 89 ? 0.654 -3.038 12.850 1.00 97.25 89 LEU A N 1
ATOM 665 C CA . LEU A 1 89 ? 0.199 -4.395 12.565 1.00 97.25 89 LEU A CA 1
ATOM 666 C C . LEU A 1 89 ? 0.400 -4.774 11.096 1.00 97.25 89 LEU A C 1
ATOM 668 O O . LEU A 1 89 ? 0.822 -5.893 10.811 1.00 97.25 89 LEU A O 1
ATOM 672 N N . ALA A 1 90 ? 0.101 -3.864 10.165 1.00 97.44 90 ALA A N 1
ATOM 673 C CA . ALA A 1 90 ? 0.223 -4.163 8.743 1.00 97.44 90 ALA A CA 1
ATOM 674 C C . ALA A 1 90 ? 1.687 -4.407 8.318 1.00 97.44 90 ALA A C 1
ATOM 676 O O . ALA A 1 90 ? 1.944 -5.470 7.751 1.00 97.44 90 ALA A O 1
ATOM 677 N N . PRO A 1 91 ? 2.664 -3.539 8.650 1.00 97.75 91 PRO A N 1
ATOM 678 C CA . PRO A 1 91 ? 4.080 -3.819 8.406 1.00 97.75 91 PRO A CA 1
ATOM 679 C C . PRO A 1 91 ? 4.600 -5.053 9.137 1.00 97.75 91 PRO A C 1
ATOM 681 O O . PRO A 1 91 ? 5.379 -5.815 8.571 1.00 97.75 91 PRO A O 1
ATOM 684 N N . LEU A 1 92 ? 4.136 -5.300 10.367 1.00 98.25 92 LEU A N 1
ATOM 685 C CA . LEU A 1 92 ? 4.522 -6.490 11.122 1.00 98.25 92 LEU A CA 1
ATOM 686 C C . LEU A 1 92 ? 4.148 -7.771 10.369 1.00 98.25 92 LEU A C 1
ATOM 688 O O . LEU A 1 92 ? 4.983 -8.659 10.220 1.00 98.25 92 LEU A O 1
ATOM 692 N N . LEU A 1 93 ? 2.923 -7.852 9.848 1.00 98.06 93 LEU A N 1
ATOM 693 C CA . LEU A 1 93 ? 2.480 -8.998 9.058 1.00 98.06 93 LEU A CA 1
ATOM 694 C C . LEU A 1 93 ? 3.185 -9.060 7.695 1.00 98.06 93 LEU A C 1
ATOM 696 O O . LEU A 1 93 ? 3.648 -10.124 7.291 1.00 98.06 93 LEU A O 1
ATOM 700 N N . MET A 1 94 ? 3.321 -7.926 7.004 1.00 98.25 94 MET A N 1
ATOM 701 C CA . MET A 1 94 ? 3.944 -7.860 5.677 1.00 98.25 94 MET A CA 1
ATOM 702 C C . MET A 1 94 ? 5.467 -8.053 5.695 1.00 98.25 94 MET A C 1
ATOM 704 O O . MET A 1 94 ? 6.039 -8.389 4.659 1.00 98.25 94 MET A O 1
ATOM 708 N N . SER A 1 95 ? 6.123 -7.945 6.854 1.00 97.69 95 SER A N 1
ATOM 709 C CA . SER A 1 95 ? 7.544 -8.286 7.005 1.00 97.69 95 SER A CA 1
ATOM 710 C C . SER A 1 95 ? 7.836 -9.739 6.602 1.00 97.69 95 SER A C 1
ATOM 712 O O . SER A 1 95 ? 8.876 -10.023 6.016 1.00 97.69 95 SER A O 1
ATOM 714 N N . LEU A 1 96 ? 6.893 -10.663 6.821 1.00 97.38 96 LEU A N 1
ATOM 715 C CA . LEU A 1 96 ? 7.085 -12.084 6.532 1.00 97.38 96 LEU A CA 1
ATOM 716 C C . LEU A 1 96 ? 7.327 -12.372 5.033 1.00 97.38 96 LEU A C 1
ATOM 718 O O . LEU A 1 96 ? 8.349 -12.989 4.711 1.00 97.38 96 LEU A O 1
ATOM 722 N N . PRO A 1 97 ? 6.451 -11.954 4.094 1.00 96.69 97 PRO A N 1
ATOM 723 C CA . PRO A 1 97 ? 6.725 -12.097 2.667 1.00 96.69 97 PRO A CA 1
ATOM 724 C C . PRO A 1 97 ? 7.899 -11.228 2.200 1.00 96.69 97 PRO A C 1
ATOM 726 O O . PRO A 1 97 ? 8.627 -11.658 1.311 1.00 96.69 97 PRO A O 1
ATOM 729 N N . MET A 1 98 ? 8.142 -10.065 2.820 1.00 95.12 98 MET A N 1
ATOM 730 C CA . MET A 1 98 ? 9.299 -9.213 2.503 1.00 95.12 98 MET A CA 1
ATOM 731 C C . MET A 1 98 ? 10.637 -9.901 2.791 1.00 95.12 98 MET A C 1
ATOM 733 O O . MET A 1 98 ? 11.560 -9.777 2.001 1.00 95.12 98 MET A O 1
ATOM 737 N N . MET A 1 99 ? 10.742 -10.713 3.846 1.00 95.50 99 MET A N 1
ATOM 738 C CA . MET A 1 99 ? 11.957 -11.493 4.128 1.00 95.50 99 MET A CA 1
ATOM 739 C C . MET A 1 99 ? 12.326 -12.481 3.003 1.00 95.50 99 MET A C 1
ATOM 741 O O . MET A 1 99 ? 13.409 -13.059 3.028 1.00 95.50 99 MET A O 1
ATOM 745 N N . ALA A 1 100 ? 11.425 -12.774 2.058 1.00 91.81 100 ALA A N 1
ATOM 746 C CA . ALA A 1 100 ? 11.696 -13.745 0.997 1.00 91.81 100 ALA A CA 1
ATOM 747 C C . ALA A 1 100 ? 12.629 -13.195 -0.090 1.00 91.81 100 ALA A C 1
ATOM 749 O O . ALA A 1 100 ? 13.130 -13.963 -0.903 1.00 91.81 100 ALA A O 1
ATOM 750 N N . SER A 1 101 ? 12.895 -11.886 -0.090 1.00 89.44 101 SER A N 1
ATOM 751 C CA . SER A 1 101 ? 13.924 -11.275 -0.934 1.00 89.44 101 SER A CA 1
ATOM 752 C C . SER A 1 101 ? 15.339 -11.390 -0.352 1.00 89.44 101 SER A C 1
ATOM 754 O O . SER A 1 101 ? 16.277 -10.900 -0.966 1.00 89.44 101 SER A O 1
ATOM 756 N N . GLY A 1 102 ? 15.512 -12.028 0.814 1.00 91.06 102 GLY A N 1
ATOM 757 C CA . GLY A 1 102 ? 16.811 -12.187 1.483 1.00 91.06 102 GLY A CA 1
ATOM 758 C C . GLY A 1 102 ? 17.061 -11.211 2.637 1.00 91.06 102 GLY A C 1
ATOM 759 O O . GLY A 1 102 ? 18.109 -11.284 3.275 1.00 91.06 102 GLY A O 1
ATOM 760 N N . LEU A 1 103 ? 16.104 -10.332 2.947 1.00 93.31 103 LEU A N 1
ATOM 761 C CA . LEU A 1 103 ? 16.199 -9.407 4.077 1.00 93.31 103 LEU A CA 1
ATOM 762 C C . LEU A 1 103 ? 16.122 -10.127 5.430 1.00 93.31 103 LEU A C 1
ATOM 764 O O . LEU A 1 103 ? 15.350 -11.076 5.615 1.00 93.31 103 LEU A O 1
ATOM 768 N N . SER A 1 104 ? 16.866 -9.610 6.413 1.00 96.25 104 SER A N 1
ATOM 769 C CA . SER A 1 104 ? 16.648 -9.967 7.815 1.00 96.25 104 SER A CA 1
ATOM 770 C C . SER A 1 104 ? 15.241 -9.539 8.254 1.00 96.25 104 SER A C 1
ATOM 772 O O . SER A 1 104 ? 14.604 -8.700 7.619 1.00 96.25 104 SER A O 1
ATOM 774 N N . TRP A 1 105 ? 14.731 -10.085 9.361 1.00 96.56 105 TRP A N 1
ATOM 775 C CA . TRP A 1 105 ? 13.402 -9.692 9.847 1.00 96.56 105 TRP A CA 1
ATOM 776 C C . TRP A 1 105 ? 13.302 -8.187 10.151 1.00 96.56 105 TRP A C 1
ATOM 778 O O . TRP A 1 105 ? 12.285 -7.571 9.838 1.00 96.56 105 TRP A O 1
ATOM 788 N N . VAL A 1 106 ? 14.357 -7.586 10.716 1.00 97.44 106 VAL A N 1
ATOM 789 C CA . VAL A 1 106 ? 14.380 -6.150 11.044 1.00 97.44 106 VAL A CA 1
ATOM 790 C C . VAL A 1 106 ? 14.353 -5.308 9.770 1.00 97.44 106 VAL A C 1
ATOM 792 O O . VAL A 1 106 ? 13.566 -4.366 9.685 1.00 97.44 106 VAL A O 1
ATOM 795 N N . ASP A 1 107 ? 15.143 -5.683 8.764 1.00 97.00 107 ASP A N 1
ATOM 796 C CA . ASP A 1 107 ? 15.198 -4.959 7.491 1.00 97.00 107 ASP A CA 1
ATOM 797 C C . ASP A 1 107 ? 13.895 -5.124 6.704 1.00 97.00 107 ASP A C 1
ATOM 799 O O . ASP A 1 107 ? 13.381 -4.163 6.145 1.00 97.00 107 ASP A O 1
ATOM 803 N N . ALA A 1 108 ? 13.300 -6.318 6.722 1.00 97.19 108 ALA A N 1
ATOM 804 C CA . ALA A 1 108 ? 12.008 -6.585 6.100 1.00 97.19 108 ALA A CA 1
ATOM 805 C C . ALA A 1 108 ? 10.861 -5.829 6.787 1.00 97.19 108 ALA A C 1
ATOM 807 O O . ALA A 1 108 ? 9.939 -5.353 6.123 1.00 97.19 108 ALA A O 1
ATOM 808 N N . PHE A 1 109 ? 10.906 -5.706 8.117 1.00 97.94 109 PHE A N 1
ATOM 809 C CA . PHE A 1 109 ? 9.971 -4.872 8.865 1.00 97.94 109 PHE A CA 1
ATOM 810 C C . PHE A 1 109 ? 10.153 -3.393 8.519 1.00 97.94 109 PHE A C 1
ATOM 812 O O . PHE A 1 109 ? 9.161 -2.707 8.280 1.00 97.94 109 PHE A O 1
ATOM 819 N N . PHE A 1 110 ? 11.396 -2.910 8.425 1.00 97.81 110 PHE A N 1
ATOM 820 C CA . PHE A 1 110 ? 11.679 -1.547 7.983 1.00 97.81 110 PHE A CA 1
ATOM 821 C C . PHE A 1 110 ? 11.169 -1.295 6.559 1.00 97.81 110 PHE A C 1
ATOM 823 O O . PHE A 1 110 ? 10.496 -0.293 6.324 1.00 97.81 110 PHE A O 1
ATOM 830 N N . GLU A 1 111 ? 11.432 -2.210 5.625 1.00 97.06 111 GLU A N 1
ATOM 831 C CA . GLU A 1 111 ? 10.972 -2.126 4.237 1.00 97.06 111 GLU A CA 1
ATOM 832 C C . GLU A 1 111 ? 9.440 -2.028 4.176 1.00 97.06 111 GLU A C 1
ATOM 834 O O . GLU A 1 111 ? 8.892 -1.146 3.515 1.00 97.06 111 GLU A O 1
ATOM 839 N N . ALA A 1 112 ? 8.734 -2.885 4.925 1.00 97.81 112 ALA A N 1
ATOM 840 C CA . ALA A 1 112 ? 7.275 -2.879 4.993 1.00 97.81 112 ALA A CA 1
ATOM 841 C C . ALA A 1 112 ? 6.721 -1.603 5.648 1.00 97.81 112 ALA A C 1
ATOM 843 O O . ALA A 1 112 ? 5.728 -1.053 5.168 1.00 97.81 112 ALA A O 1
ATOM 844 N N . MET A 1 113 ? 7.360 -1.119 6.720 1.00 97.56 113 MET A N 1
ATOM 845 C CA . MET A 1 113 ? 7.013 0.147 7.373 1.00 97.56 113 MET A CA 1
ATOM 846 C C . MET A 1 113 ? 7.142 1.286 6.365 1.00 97.56 113 MET A C 1
ATOM 848 O O . MET A 1 113 ? 6.158 1.963 6.096 1.00 97.56 113 MET A O 1
ATOM 852 N N . SER A 1 114 ? 8.316 1.414 5.741 1.00 97.38 114 SER A N 1
ATOM 853 C CA . SER A 1 114 ? 8.642 2.416 4.723 1.00 97.38 114 SER A CA 1
ATOM 854 C C . SER A 1 114 ? 7.677 2.392 3.533 1.00 97.38 114 SER A C 1
ATOM 856 O O . SER A 1 114 ? 7.295 3.444 3.012 1.00 97.38 114 SER A O 1
ATOM 858 N N . ALA A 1 115 ? 7.235 1.202 3.117 1.00 97.25 115 ALA A N 1
ATOM 859 C CA . ALA A 1 115 ? 6.222 1.046 2.084 1.00 97.25 115 ALA A CA 1
ATOM 860 C C . ALA A 1 115 ? 4.864 1.598 2.534 1.00 97.25 115 ALA A C 1
ATOM 862 O O . ALA A 1 115 ? 4.288 2.458 1.875 1.00 97.25 115 ALA A O 1
ATOM 863 N N . ILE A 1 116 ? 4.354 1.131 3.673 1.00 97.12 116 ILE A N 1
ATOM 864 C CA . ILE A 1 116 ? 3.003 1.454 4.150 1.00 97.12 116 ILE A CA 1
ATOM 865 C C . ILE A 1 116 ? 2.885 2.922 4.578 1.00 97.12 116 ILE A C 1
ATOM 867 O O . ILE A 1 116 ? 1.835 3.533 4.395 1.00 97.12 116 ILE A O 1
ATOM 871 N N . THR A 1 117 ? 3.955 3.516 5.105 1.00 95.94 117 THR A N 1
ATOM 872 C CA . THR A 1 117 ? 4.003 4.940 5.473 1.00 95.94 117 THR A CA 1
ATOM 873 C C . THR A 1 117 ? 4.396 5.849 4.314 1.00 95.94 117 THR A C 1
ATOM 875 O O . THR A 1 117 ? 4.659 7.026 4.548 1.00 95.94 117 THR A O 1
ATOM 878 N N . THR A 1 118 ? 4.491 5.311 3.091 1.00 96.31 118 THR A N 1
ATOM 879 C CA . THR A 1 118 ? 4.883 6.049 1.880 1.00 96.31 118 THR A CA 1
ATOM 880 C C . THR A 1 118 ? 6.192 6.826 2.053 1.00 96.31 118 THR A C 1
ATOM 882 O O . THR A 1 118 ? 6.317 7.955 1.597 1.00 96.31 118 THR A O 1
ATOM 885 N N . THR A 1 119 ? 7.165 6.243 2.753 1.00 95.81 119 THR A N 1
ATOM 886 C CA . THR A 1 119 ? 8.477 6.860 3.001 1.00 95.81 119 THR A CA 1
ATOM 887 C C . THR A 1 119 ? 9.468 6.558 1.876 1.00 95.81 119 THR A C 1
ATOM 889 O O . THR A 1 119 ? 10.276 7.414 1.536 1.00 95.81 119 THR A O 1
ATOM 892 N N . GLY A 1 120 ? 9.404 5.356 1.290 1.00 92.62 120 GLY A N 1
ATOM 893 C CA . GLY A 1 120 ? 10.158 5.012 0.074 1.00 92.62 120 GLY A CA 1
ATOM 894 C C . GLY A 1 120 ? 11.655 4.773 0.258 1.00 92.62 120 GLY A C 1
ATOM 895 O O . GLY A 1 120 ? 12.405 4.797 -0.714 1.00 92.62 120 GLY A O 1
ATOM 896 N N . LEU A 1 121 ? 12.100 4.523 1.487 1.00 92.94 121 LEU A N 1
ATOM 897 C CA . LEU A 1 121 ? 13.457 4.069 1.784 1.00 92.94 121 LEU A CA 1
ATOM 898 C C . LEU A 1 121 ? 13.546 2.544 1.669 1.00 92.94 121 LEU A C 1
ATOM 900 O O . LEU A 1 121 ? 12.683 1.843 2.201 1.00 92.94 121 LEU A O 1
ATOM 904 N N . SER A 1 122 ? 14.585 2.061 0.986 1.00 92.06 122 SER A N 1
ATOM 905 C CA . SER A 1 122 ? 14.851 0.639 0.726 1.00 92.06 122 SER A CA 1
ATOM 906 C C . SER A 1 122 ? 16.070 0.172 1.518 1.00 92.06 122 SER A C 1
ATOM 908 O O . SER A 1 122 ? 17.074 0.882 1.575 1.00 92.06 122 SER A O 1
ATOM 910 N N . MET A 1 123 ? 15.991 -1.029 2.085 1.00 92.06 123 MET A N 1
ATOM 911 C CA . MET A 1 123 ? 17.108 -1.739 2.718 1.00 92.06 123 MET A CA 1
ATOM 912 C C . MET A 1 123 ? 17.889 -2.612 1.729 1.00 92.06 123 MET A C 1
ATOM 914 O O . MET A 1 123 ? 19.005 -3.030 2.031 1.00 92.06 123 MET A O 1
ATOM 918 N N . HIS A 1 124 ? 17.348 -2.852 0.530 1.00 86.50 124 HIS A N 1
ATOM 919 C CA . HIS A 1 124 ? 18.113 -3.476 -0.550 1.00 86.50 124 HIS A CA 1
ATOM 920 C C . HIS A 1 124 ? 19.077 -2.490 -1.223 1.00 86.50 124 HIS A C 1
ATOM 922 O O . HIS A 1 124 ? 18.684 -1.342 -1.477 1.00 86.50 124 HIS A O 1
ATOM 928 N N . PRO A 1 125 ? 20.285 -2.945 -1.604 1.00 76.00 125 PRO A N 1
ATOM 929 C CA . PRO A 1 125 ? 21.149 -2.226 -2.532 1.00 76.00 125 PRO A CA 1
ATOM 930 C C . PRO A 1 125 ? 20.463 -2.042 -3.894 1.00 76.00 125 PRO A C 1
ATOM 932 O O . PRO A 1 125 ? 19.738 -2.920 -4.357 1.00 76.00 125 PRO A O 1
ATOM 935 N N . ALA A 1 126 ? 20.748 -0.929 -4.575 1.00 65.88 126 ALA A N 1
ATOM 936 C CA . ALA A 1 126 ? 20.178 -0.605 -5.890 1.00 65.88 126 ALA A CA 1
ATOM 937 C C . ALA A 1 126 ? 20.498 -1.642 -6.992 1.00 65.88 126 ALA A C 1
ATOM 939 O O . ALA A 1 126 ? 19.776 -1.740 -7.975 1.00 65.88 126 ALA A O 1
ATOM 940 N N . THR A 1 127 ? 21.560 -2.433 -6.819 1.00 56.69 127 THR A N 1
ATOM 941 C CA . THR A 1 127 ? 22.126 -3.334 -7.838 1.00 56.69 127 THR A CA 1
ATOM 942 C C . THR A 1 127 ? 21.632 -4.782 -7.765 1.00 56.69 127 THR A C 1
ATOM 944 O O . THR A 1 127 ? 22.139 -5.634 -8.492 1.00 56.69 127 THR A O 1
ATOM 947 N N . GLU A 1 128 ? 20.719 -5.117 -6.848 1.00 63.88 128 GLU A N 1
ATOM 948 C CA . GLU A 1 128 ? 20.221 -6.489 -6.705 1.00 63.88 128 GLU A CA 1
ATOM 949 C C . GLU A 1 128 ? 18.993 -6.746 -7.584 1.00 63.88 128 GLU A C 1
ATOM 951 O O . GLU A 1 128 ? 18.008 -6.007 -7.554 1.00 63.88 128 GLU A O 1
ATOM 956 N N . ALA A 1 129 ? 19.023 -7.847 -8.339 1.00 78.31 129 ALA A N 1
ATOM 957 C CA . ALA A 1 129 ? 17.859 -8.325 -9.072 1.00 78.31 129 ALA A CA 1
ATOM 958 C C . ALA A 1 129 ? 16.816 -8.868 -8.083 1.00 78.31 129 ALA A C 1
ATOM 960 O O . ALA A 1 129 ? 16.970 -9.956 -7.526 1.00 78.31 129 ALA A O 1
ATOM 961 N N . LEU A 1 130 ? 15.747 -8.101 -7.865 1.00 89.88 130 LEU A N 1
ATOM 962 C CA . LEU A 1 130 ? 14.702 -8.436 -6.899 1.00 89.88 130 LEU A CA 1
ATOM 963 C C . LEU A 1 130 ? 13.534 -9.207 -7.537 1.00 89.88 130 LEU A C 1
ATOM 965 O O . LEU A 1 130 ? 13.170 -8.934 -8.688 1.00 89.88 130 LEU A O 1
ATOM 969 N N . PRO A 1 131 ? 12.877 -10.113 -6.783 1.00 93.00 131 PRO A N 1
ATOM 970 C CA . PRO A 1 131 ? 11.652 -10.773 -7.223 1.00 93.00 131 PRO A CA 1
ATOM 971 C C . PRO A 1 131 ? 10.572 -9.766 -7.637 1.00 93.00 131 PRO A C 1
ATOM 973 O O . PRO A 1 131 ? 10.392 -8.712 -7.015 1.00 93.00 131 PRO A O 1
ATOM 976 N N . ARG A 1 132 ? 9.791 -10.091 -8.668 1.00 93.62 132 ARG A N 1
ATOM 977 C CA . ARG A 1 132 ? 8.782 -9.162 -9.194 1.00 93.62 132 ARG A CA 1
ATOM 978 C C . ARG A 1 132 ? 7.632 -8.955 -8.221 1.00 93.62 132 ARG A C 1
ATOM 980 O O . ARG A 1 132 ? 7.147 -7.828 -8.116 1.00 93.62 132 ARG A O 1
ATOM 987 N N . SER A 1 133 ? 7.208 -9.975 -7.470 1.00 95.06 133 SER A N 1
ATOM 988 C CA . SER A 1 133 ? 6.190 -9.755 -6.433 1.00 95.06 133 SER A CA 1
ATOM 989 C C . SER A 1 133 ? 6.702 -8.895 -5.282 1.00 95.06 133 SER A C 1
ATOM 991 O O . SER A 1 133 ? 5.915 -8.139 -4.715 1.00 95.06 133 SER A O 1
ATOM 993 N N . PHE A 1 134 ? 8.004 -8.925 -4.979 1.00 95.38 134 PHE A N 1
ATOM 994 C CA . PHE A 1 134 ? 8.613 -8.028 -3.999 1.00 95.38 134 PHE A CA 1
ATOM 995 C C . PHE A 1 134 ? 8.520 -6.575 -4.481 1.00 95.38 134 PHE A C 1
ATOM 997 O O . PHE A 1 134 ? 7.898 -5.748 -3.815 1.00 95.38 134 PHE A O 1
ATOM 1004 N N . LEU A 1 135 ? 9.012 -6.281 -5.691 1.00 95.06 135 LEU A N 1
ATOM 1005 C CA . LEU A 1 135 ? 8.909 -4.948 -6.303 1.00 95.06 135 LEU A CA 1
ATOM 1006 C C . LEU A 1 135 ? 7.459 -4.442 -6.359 1.00 95.06 135 LEU A C 1
ATOM 1008 O O . LEU A 1 135 ? 7.181 -3.297 -6.003 1.00 95.06 135 LEU A O 1
ATOM 1012 N N . PHE A 1 136 ? 6.532 -5.309 -6.770 1.00 97.12 136 PHE A N 1
ATOM 1013 C CA . PHE A 1 136 ? 5.109 -4.992 -6.830 1.00 97.12 136 PHE A CA 1
ATOM 1014 C C . PHE A 1 136 ? 4.527 -4.689 -5.451 1.00 97.12 136 PHE A C 1
ATOM 1016 O O . PHE A 1 136 ? 3.843 -3.686 -5.279 1.00 97.12 136 PHE A O 1
ATOM 1023 N N . SER A 1 137 ? 4.793 -5.546 -4.466 1.00 97.06 137 SER A N 1
ATOM 1024 C CA . SER A 1 137 ? 4.217 -5.415 -3.129 1.00 97.06 137 SER A CA 1
ATOM 1025 C C . SER A 1 137 ? 4.652 -4.133 -2.429 1.00 97.06 137 SER A C 1
ATOM 1027 O O . SER A 1 137 ? 3.821 -3.502 -1.790 1.00 97.06 137 SER A O 1
ATOM 1029 N N . ARG A 1 138 ? 5.896 -3.679 -2.624 1.00 96.06 138 ARG A N 1
ATOM 1030 C CA . ARG A 1 138 ? 6.364 -2.377 -2.131 1.00 96.06 138 ARG A CA 1
ATOM 1031 C C . ARG A 1 138 ? 5.531 -1.218 -2.677 1.00 96.06 138 ARG A C 1
ATOM 1033 O O . ARG A 1 138 ? 5.038 -0.399 -1.907 1.00 96.06 138 ARG A O 1
ATOM 1040 N N . ALA A 1 139 ? 5.309 -1.187 -3.990 1.00 97.44 139 ALA A N 1
ATOM 1041 C CA . ALA A 1 139 ? 4.470 -0.174 -4.628 1.00 97.44 139 ALA A CA 1
ATOM 1042 C C . ALA A 1 139 ? 2.989 -0.295 -4.215 1.00 97.44 139 ALA A C 1
ATOM 1044 O O . ALA A 1 139 ? 2.329 0.701 -3.938 1.00 97.44 139 ALA A O 1
ATOM 1045 N N . TRP A 1 140 ? 2.469 -1.519 -4.116 1.00 98.25 140 TRP A N 1
ATOM 1046 C CA . TRP A 1 140 ? 1.102 -1.793 -3.669 1.00 98.25 140 TRP A CA 1
ATOM 1047 C C . TRP A 1 140 ? 0.852 -1.315 -2.233 1.00 98.25 140 TRP A C 1
ATOM 1049 O O . TRP A 1 140 ? -0.175 -0.697 -1.954 1.00 98.25 140 TRP A O 1
ATOM 1059 N N . MET A 1 141 ? 1.814 -1.553 -1.339 1.00 98.19 141 MET A N 1
ATOM 1060 C CA . MET A 1 141 ? 1.798 -1.068 0.040 1.00 98.19 141 MET A CA 1
ATOM 1061 C C . MET A 1 141 ? 1.839 0.457 0.122 1.00 98.19 141 MET A C 1
ATOM 1063 O O . MET A 1 141 ? 1.096 1.026 0.919 1.00 98.19 141 MET A O 1
ATOM 1067 N N . GLN A 1 142 ? 2.622 1.115 -0.739 1.00 98.00 142 GLN A N 1
ATOM 1068 C CA . GLN A 1 142 ? 2.586 2.574 -0.870 1.00 98.00 142 GLN A CA 1
ATOM 1069 C C . GLN A 1 142 ? 1.209 3.074 -1.319 1.00 98.00 142 GLN A C 1
ATOM 1071 O O . GLN A 1 142 ? 0.689 4.031 -0.751 1.00 98.00 142 GLN A O 1
ATOM 1076 N N . TRP A 1 143 ? 0.571 2.391 -2.270 1.00 98.31 143 TRP A N 1
ATOM 1077 C CA . TRP A 1 143 ? -0.739 2.786 -2.782 1.00 98.31 143 TRP A CA 1
ATOM 1078 C C . TRP A 1 143 ? -1.846 2.713 -1.721 1.00 98.31 143 TRP A C 1
ATOM 1080 O O . TRP A 1 143 ? -2.520 3.708 -1.447 1.00 98.31 143 TRP A O 1
ATOM 1090 N N . TYR A 1 144 ? -2.032 1.559 -1.068 1.00 97.31 144 TYR A N 1
ATOM 1091 C CA . TYR A 1 144 ? -3.082 1.456 -0.049 1.00 97.31 144 TYR A CA 1
ATOM 1092 C C . TYR A 1 144 ? -2.706 2.185 1.252 1.00 97.31 144 TYR A C 1
ATOM 1094 O O . TYR A 1 144 ? -3.590 2.681 1.950 1.00 97.31 144 TYR A O 1
ATOM 1102 N N . GLY A 1 145 ? -1.413 2.267 1.584 1.00 96.31 145 GLY A N 1
ATOM 1103 C CA . GLY A 1 145 ? -0.906 3.009 2.737 1.00 96.31 145 GLY A CA 1
ATOM 1104 C C . GLY A 1 145 ? -1.124 4.514 2.592 1.00 96.31 145 GLY A C 1
ATOM 1105 O O . GLY A 1 145 ? -1.655 5.153 3.502 1.00 96.31 145 GLY A O 1
ATOM 1106 N N . GLY A 1 146 ? -0.840 5.057 1.404 1.00 95.19 146 GLY A N 1
ATOM 1107 C CA . GLY A 1 146 ? -1.118 6.446 1.044 1.00 95.19 146 GLY A CA 1
ATOM 1108 C C . GLY A 1 146 ? -2.605 6.778 1.127 1.00 95.19 146 GLY A C 1
ATOM 1109 O O . GLY A 1 146 ? -2.979 7.755 1.776 1.00 95.19 146 GLY A O 1
ATOM 1110 N N . LEU A 1 147 ? -3.473 5.920 0.576 1.00 94.62 147 LEU A N 1
ATOM 1111 C CA . LEU A 1 147 ? -4.923 6.062 0.751 1.00 94.62 147 LEU A CA 1
ATOM 1112 C C . LEU A 1 147 ? -5.325 6.038 2.238 1.00 94.62 147 LEU A C 1
ATOM 1114 O O . LEU A 1 147 ? -6.175 6.822 2.663 1.00 94.62 147 LEU A O 1
ATOM 1118 N N . GLY A 1 148 ? -4.694 5.178 3.041 1.00 91.50 148 GLY A N 1
ATOM 1119 C CA . GLY A 1 148 ? -4.899 5.107 4.487 1.00 91.50 148 GLY A CA 1
ATOM 1120 C C . GLY A 1 148 ? -4.572 6.419 5.210 1.00 91.50 148 GLY A C 1
ATOM 1121 O O . GLY A 1 148 ? -5.397 6.902 5.987 1.00 91.50 148 GLY A O 1
ATOM 1122 N N . ILE A 1 149 ? -3.413 7.027 4.928 1.00 89.62 149 ILE A N 1
ATOM 1123 C CA . ILE A 1 149 ? -3.000 8.320 5.510 1.00 89.62 149 ILE A CA 1
ATOM 1124 C C . ILE A 1 149 ? -3.950 9.441 5.087 1.00 89.62 149 ILE A C 1
ATOM 1126 O O . ILE A 1 149 ? -4.341 10.266 5.914 1.00 89.62 149 ILE A O 1
ATOM 1130 N N . VAL A 1 150 ? -4.355 9.468 3.818 1.00 88.50 150 VAL A N 1
ATOM 1131 C CA . VAL A 1 150 ? -5.290 10.465 3.286 1.00 88.50 150 VAL A CA 1
ATOM 1132 C C . VAL A 1 150 ? -6.635 10.393 4.012 1.00 88.50 150 VAL A C 1
ATOM 1134 O O . VAL A 1 150 ? -7.130 11.406 4.508 1.00 88.50 150 VAL A O 1
ATOM 1137 N N . VAL A 1 151 ? -7.216 9.194 4.121 1.00 85.88 151 VAL A N 1
ATOM 1138 C CA . VAL A 1 151 ? -8.505 8.989 4.799 1.00 85.88 151 VAL A CA 1
ATOM 1139 C C . VAL A 1 151 ? -8.400 9.310 6.291 1.00 85.88 151 VAL A C 1
ATOM 1141 O O . VAL A 1 151 ? -9.293 9.955 6.838 1.00 85.88 151 VAL A O 1
ATOM 1144 N N . LEU A 1 152 ? -7.300 8.925 6.946 1.00 84.94 152 LEU A N 1
ATOM 1145 C CA . LEU A 1 152 ? -7.042 9.272 8.344 1.00 84.94 152 LEU A CA 1
ATOM 1146 C C . LEU A 1 152 ? -6.953 10.790 8.543 1.00 84.94 152 LEU A C 1
ATOM 1148 O O . LEU A 1 152 ? -7.571 11.327 9.459 1.00 84.94 152 LEU A O 1
ATOM 1152 N N . SER A 1 153 ? -6.220 11.487 7.674 1.00 83.25 153 SER A N 1
ATOM 1153 C CA . SER A 1 153 ? -6.039 12.940 7.757 1.00 83.25 153 SER A CA 1
ATOM 1154 C C . SER A 1 153 ? -7.373 13.674 7.623 1.00 83.25 153 SER A C 1
ATOM 1156 O O . SER A 1 153 ? -7.659 14.583 8.402 1.00 83.25 153 SER A O 1
ATOM 1158 N N . LEU A 1 154 ? -8.232 13.232 6.700 1.00 78.62 154 LEU A N 1
ATOM 1159 C CA . LEU A 1 154 ? -9.590 13.762 6.559 1.00 78.62 154 LEU A CA 1
ATOM 1160 C C . LEU A 1 154 ? -10.450 13.482 7.790 1.00 78.62 154 LEU A C 1
ATOM 1162 O O . LEU A 1 154 ? -11.125 14.386 8.275 1.00 78.62 154 LEU A O 1
ATOM 1166 N N . ALA A 1 155 ? -10.395 12.266 8.335 1.00 75.56 155 ALA A N 1
ATOM 1167 C CA . ALA A 1 155 ? -11.145 11.918 9.539 1.00 75.56 155 ALA A CA 1
ATOM 1168 C C . ALA A 1 155 ? -10.752 12.797 10.742 1.00 75.56 155 ALA A C 1
ATOM 1170 O O . ALA A 1 155 ? -11.621 13.221 11.505 1.00 75.56 155 ALA A O 1
ATOM 1171 N N . LEU A 1 156 ? -9.461 13.120 10.891 1.00 74.81 156 LEU A N 1
ATOM 1172 C CA . LEU A 1 156 ? -8.968 14.012 11.946 1.00 74.81 156 LEU A CA 1
ATOM 1173 C C . LEU A 1 156 ? -9.411 15.467 11.739 1.00 74.81 156 LEU A C 1
ATOM 1175 O O . LEU A 1 156 ? -9.889 16.093 12.686 1.00 74.81 156 LEU A O 1
ATOM 1179 N N . LEU A 1 157 ? -9.308 15.988 10.510 1.00 74.19 157 LEU A N 1
ATOM 1180 C CA . LEU A 1 157 ? -9.780 17.335 10.166 1.00 74.19 157 LEU A CA 1
ATOM 1181 C C . LEU A 1 157 ? -11.278 17.492 10.454 1.00 74.19 157 LEU A C 1
ATOM 1183 O O . LEU A 1 157 ? -11.689 18.429 11.138 1.00 74.19 157 LEU A O 1
ATOM 1187 N N . MET A 1 158 ? -12.088 16.527 10.018 1.00 67.44 158 MET A N 1
ATOM 1188 C CA . MET A 1 158 ? -13.527 16.528 10.277 1.00 67.44 158 MET A CA 1
ATOM 1189 C C . MET A 1 158 ? -13.844 16.415 11.770 1.00 67.44 158 MET A C 1
ATOM 1191 O O . MET A 1 158 ? -14.737 17.103 12.262 1.00 67.44 158 MET A O 1
ATOM 1195 N N . GLY A 1 159 ? -13.087 15.606 12.519 1.00 64.38 159 GLY A N 1
ATOM 1196 C CA . GLY A 1 159 ? -13.215 15.521 13.974 1.00 64.38 159 GLY A CA 1
ATOM 1197 C C . GLY A 1 159 ? -13.014 16.875 14.669 1.00 64.38 159 GLY A C 1
ATOM 1198 O O . GLY A 1 159 ? -13.767 17.211 15.587 1.00 64.38 159 GLY A O 1
ATOM 1199 N N . HIS A 1 160 ? -12.056 17.684 14.203 1.00 62.38 160 HIS A N 1
ATOM 1200 C CA . HIS A 1 160 ? -11.838 19.045 14.706 1.00 62.38 160 HIS A CA 1
ATOM 1201 C C . HIS A 1 160 ? -12.988 19.995 14.350 1.00 62.38 160 HIS A C 1
ATOM 1203 O O . HIS A 1 160 ? -13.486 20.699 15.232 1.00 62.38 160 HIS A O 1
ATOM 1209 N N . GLU A 1 161 ? -13.458 19.993 13.099 1.00 59.59 161 GLU A N 1
ATOM 1210 C CA . GLU A 1 161 ? -14.594 20.824 12.671 1.00 59.59 161 GLU A CA 1
ATOM 1211 C C . GLU A 1 161 ? -15.876 20.488 13.446 1.00 59.59 161 GLU A C 1
ATOM 1213 O O . GLU A 1 161 ? -16.624 21.380 13.852 1.00 59.59 161 GLU A O 1
ATOM 1218 N N . MET A 1 162 ? -16.106 19.202 13.718 1.00 58.88 162 MET A N 1
ATOM 1219 C CA . MET A 1 162 ? -17.214 18.729 14.547 1.00 58.88 162 MET A CA 1
ATOM 1220 C C . MET A 1 162 ? -17.091 19.211 15.995 1.00 58.88 162 MET A C 1
ATOM 1222 O O . MET A 1 162 ? -18.091 19.617 16.587 1.00 58.88 162 MET A O 1
ATOM 1226 N N . GLY A 1 163 ? -15.884 19.183 16.569 1.00 55.69 163 GLY A N 1
ATOM 1227 C CA . GLY A 1 163 ? -15.613 19.711 17.908 1.00 55.69 163 GLY A CA 1
ATOM 1228 C C . GLY A 1 163 ? -15.886 21.213 18.004 1.00 55.69 163 GLY A C 1
ATOM 1229 O O . GLY A 1 163 ? -16.575 21.652 18.922 1.00 55.69 163 GLY A O 1
ATOM 1230 N N . ALA A 1 164 ? -15.431 21.985 17.014 1.00 58.12 164 ALA A N 1
ATOM 1231 C CA . ALA A 1 164 ? -15.665 23.426 16.936 1.00 58.12 164 ALA A CA 1
ATOM 1232 C C . ALA A 1 164 ? -17.155 23.772 16.757 1.00 58.12 164 ALA A C 1
ATOM 1234 O O . ALA A 1 164 ? -17.673 24.648 17.447 1.00 58.12 164 ALA A O 1
ATOM 1235 N N . ARG A 1 165 ? -17.880 23.049 15.892 1.00 58.50 165 ARG A N 1
ATOM 1236 C CA . ARG A 1 165 ? -19.322 23.269 15.675 1.00 58.50 165 ARG A CA 1
ATOM 1237 C C . ARG A 1 165 ? -20.179 22.856 16.871 1.00 58.50 165 ARG A C 1
ATOM 1239 O O . ARG A 1 165 ? -21.127 23.562 17.181 1.00 58.50 165 ARG A O 1
ATOM 1246 N N . ARG A 1 166 ? -19.820 21.795 17.606 1.00 57.53 166 ARG A N 1
ATOM 1247 C CA . ARG A 1 166 ? -20.491 21.416 18.872 1.00 57.53 166 ARG A CA 1
ATOM 1248 C C . ARG A 1 166 ? -20.374 22.481 19.962 1.00 57.53 166 ARG A C 1
ATOM 1250 O O . ARG A 1 166 ? -21.241 22.558 20.824 1.00 57.53 166 ARG A O 1
ATOM 1257 N N . LEU A 1 167 ? -19.300 23.269 19.938 1.00 57.59 167 LEU A N 1
ATOM 1258 C CA . LEU A 1 167 ? -19.102 24.398 20.849 1.00 57.59 167 LEU A CA 1
ATOM 1259 C C . LEU A 1 167 ? -19.844 25.662 20.383 1.00 57.59 167 LEU A C 1
ATOM 1261 O O . LEU A 1 167 ? -20.084 26.549 21.196 1.00 57.59 167 LEU A O 1
ATOM 1265 N N . SER A 1 168 ? -20.198 25.740 19.096 1.00 57.16 168 SER A N 1
ATOM 1266 C CA . SER A 1 168 ? -20.802 26.918 18.466 1.00 57.16 168 SER A CA 1
ATOM 1267 C C . SER A 1 168 ? -22.313 26.812 18.243 1.00 57.16 168 SER A C 1
ATOM 1269 O O . SER A 1 168 ? -22.952 27.855 18.135 1.00 57.16 168 SER A O 1
ATOM 1271 N N . ASP A 1 169 ? -22.889 25.611 18.125 1.00 51.38 169 ASP A N 1
ATOM 1272 C CA . ASP A 1 169 ? -24.281 25.447 17.695 1.00 51.38 169 ASP A CA 1
ATOM 1273 C C . ASP A 1 169 ? -24.985 24.291 18.432 1.00 51.38 169 ASP A C 1
ATOM 1275 O O . ASP A 1 169 ? -24.520 23.148 18.436 1.00 51.38 169 ASP A O 1
ATOM 1279 N N . SER A 1 170 ? -26.112 24.590 19.086 1.00 50.31 170 SER A N 1
ATOM 1280 C CA . SER A 1 170 ? -26.905 23.648 19.897 1.00 50.31 170 SER A CA 1
ATOM 1281 C C . SER A 1 170 ? -28.032 22.963 19.112 1.00 50.31 170 SER A C 1
ATOM 1283 O O . SER A 1 170 ? -28.847 22.240 19.691 1.00 50.31 170 SER A O 1
ATOM 1285 N N . SER A 1 171 ? -28.090 23.160 17.791 1.00 46.50 171 SER A N 1
ATOM 1286 C CA . SER A 1 171 ? -29.200 22.719 16.948 1.00 46.50 171 SER A CA 1
ATOM 1287 C C . SER A 1 171 ? -28.826 21.546 16.014 1.00 46.50 171 SER A C 1
ATOM 1289 O O . SER A 1 171 ? -28.081 21.680 15.054 1.00 46.50 171 SER A O 1
ATOM 1291 N N . GLY A 1 172 ? -29.370 20.353 16.306 1.00 48.12 172 GLY A N 1
ATOM 1292 C CA . GLY A 1 172 ? -29.610 19.268 15.334 1.00 48.12 172 GLY A CA 1
ATOM 1293 C C . GLY A 1 172 ? -28.410 18.466 14.794 1.00 48.12 172 GLY A C 1
ATOM 1294 O O . GLY A 1 172 ? -28.031 18.596 13.636 1.00 48.12 172 GLY A O 1
ATOM 1295 N N . LEU A 1 173 ? -27.895 17.509 15.574 1.00 51.00 173 LEU A N 1
ATOM 1296 C CA . LEU A 1 173 ? -26.777 16.602 15.226 1.00 51.00 173 LEU A CA 1
ATOM 1297 C C . LEU A 1 173 ? -27.159 15.379 14.341 1.00 51.00 173 LEU A C 1
ATOM 1299 O O . LEU A 1 173 ? -26.515 14.336 14.419 1.00 51.00 173 LEU A O 1
ATOM 1303 N N . GLY A 1 174 ? -28.210 15.461 13.518 1.00 44.66 174 GLY A N 1
ATOM 1304 C CA . GLY A 1 174 ? -28.827 14.289 12.862 1.00 44.66 174 GLY A CA 1
ATOM 1305 C C . GLY A 1 174 ? -28.249 13.828 11.512 1.00 44.66 174 GLY A C 1
ATOM 1306 O O . GLY A 1 174 ? -28.753 12.857 10.959 1.00 44.66 174 GLY A O 1
ATOM 1307 N N . GLY A 1 175 ? -27.231 14.495 10.954 1.00 47.19 175 GLY A N 1
ATOM 1308 C CA . GLY A 1 175 ? -26.775 14.255 9.568 1.00 47.19 175 GLY A CA 1
ATOM 1309 C C . GLY A 1 175 ? -25.261 14.319 9.345 1.00 47.19 175 GLY A C 1
ATOM 1310 O O . GLY A 1 175 ? -24.821 14.636 8.245 1.00 47.19 175 GLY A O 1
ATOM 1311 N N . LEU A 1 176 ? -24.459 14.096 10.390 1.00 49.88 176 LEU A N 1
ATOM 1312 C CA . LEU A 1 176 ? -23.014 14.377 10.369 1.00 49.88 176 LEU A CA 1
ATOM 1313 C C . LEU A 1 176 ? -22.140 13.143 10.082 1.00 49.88 176 LEU A C 1
ATOM 1315 O O . LEU A 1 176 ? -21.135 13.267 9.386 1.00 49.88 176 LEU A O 1
ATOM 1319 N N . GLU A 1 177 ? -22.528 11.948 10.542 1.00 51.12 177 GLU A N 1
ATOM 1320 C CA . GLU A 1 177 ? -21.815 10.693 10.222 1.00 51.12 177 GLU A CA 1
ATOM 1321 C C . GLU A 1 177 ? -21.907 10.342 8.730 1.00 51.12 177 GLU A C 1
ATOM 1323 O O . GLU A 1 177 ? -20.943 9.864 8.132 1.00 51.12 177 GLU A O 1
ATOM 1328 N N . THR A 1 178 ? -23.041 10.658 8.097 1.00 56.12 178 THR A N 1
ATOM 1329 C CA . THR A 1 178 ? -23.242 10.498 6.651 1.00 56.12 178 THR A CA 1
ATOM 1330 C C . THR A 1 178 ? -22.282 11.364 5.835 1.00 56.12 178 THR A C 1
ATOM 1332 O O . THR A 1 178 ? -21.869 10.945 4.758 1.00 56.12 178 THR A O 1
ATOM 1335 N N . SER A 1 179 ? -21.866 12.523 6.357 1.00 67.06 179 SER A N 1
ATOM 1336 C CA . SER A 1 179 ? -20.914 13.410 5.682 1.00 67.06 179 SER A CA 1
ATOM 1337 C C . SER A 1 179 ? -19.493 12.831 5.667 1.00 67.06 179 SER A C 1
ATOM 1339 O O . SER A 1 179 ? -18.857 12.787 4.618 1.00 67.06 179 SER A O 1
ATOM 1341 N N . ALA A 1 180 ? -18.999 12.304 6.795 1.00 70.38 180 ALA A N 1
ATOM 1342 C CA . ALA A 1 180 ? -17.625 11.791 6.887 1.00 70.38 180 ALA A CA 1
ATOM 1343 C C . ALA A 1 180 ? -17.386 10.550 6.019 1.00 70.38 180 ALA A C 1
ATOM 1345 O O . ALA A 1 180 ? -16.381 10.463 5.310 1.00 70.38 180 ALA A O 1
ATOM 1346 N N . HIS A 1 181 ? -18.336 9.614 6.025 1.00 75.56 181 HIS A N 1
ATOM 1347 C CA . HIS A 1 181 ? -18.282 8.449 5.147 1.00 75.56 181 HIS A CA 1
ATOM 1348 C C . HIS A 1 181 ? -18.357 8.835 3.667 1.00 75.56 181 HIS A C 1
ATOM 1350 O O . HIS A 1 181 ? -17.647 8.248 2.850 1.00 75.56 181 HIS A O 1
ATOM 1356 N N . GLU A 1 182 ? -19.173 9.832 3.319 1.00 81.38 182 GLU A N 1
ATOM 1357 C CA . GLU A 1 182 ? -19.286 10.321 1.946 1.00 81.38 182 GLU A CA 1
ATOM 1358 C C . GLU A 1 182 ? -18.002 11.025 1.486 1.00 81.38 182 GLU A C 1
ATOM 1360 O O . GLU A 1 182 ? -17.524 10.752 0.385 1.00 81.38 182 GLU A O 1
ATOM 1365 N N . HIS A 1 183 ? -17.380 11.852 2.332 1.00 83.81 183 HIS A N 1
ATOM 1366 C CA . HIS A 1 183 ? -16.082 12.460 2.035 1.00 83.81 183 HIS A CA 1
ATOM 1367 C C . HIS A 1 183 ? -14.995 11.402 1.838 1.00 83.81 183 HIS A C 1
ATOM 1369 O O . HIS A 1 183 ? -14.344 11.399 0.797 1.00 83.81 183 HIS A O 1
ATOM 1375 N N . ALA A 1 184 ? -14.857 10.442 2.760 1.00 86.06 184 ALA A N 1
ATOM 1376 C CA . ALA A 1 184 ? -13.892 9.351 2.617 1.00 86.06 184 ALA A CA 1
ATOM 1377 C C . ALA A 1 184 ? -14.119 8.542 1.327 1.00 86.06 184 ALA A C 1
ATOM 1379 O O . ALA A 1 184 ? -13.165 8.202 0.624 1.00 86.06 184 ALA A O 1
ATOM 1380 N N . ARG A 1 185 ? -15.385 8.275 0.974 1.00 89.12 185 ARG A N 1
ATOM 1381 C CA . ARG A 1 185 ? -15.751 7.583 -0.268 1.00 89.12 185 ARG A CA 1
ATOM 1382 C C . ARG A 1 185 ? -15.373 8.390 -1.510 1.00 89.12 185 ARG A C 1
ATOM 1384 O O . ARG A 1 185 ? -14.802 7.818 -2.436 1.00 89.12 185 ARG A O 1
ATOM 1391 N N . ARG A 1 186 ? -15.674 9.692 -1.546 1.00 91.25 186 ARG A N 1
ATOM 1392 C CA . ARG A 1 186 ? -15.313 10.577 -2.668 1.00 91.25 186 ARG A CA 1
ATOM 1393 C C . ARG A 1 186 ? -13.807 10.687 -2.823 1.00 91.25 186 ARG A C 1
ATOM 1395 O O . ARG A 1 186 ? -13.305 10.527 -3.927 1.00 91.25 186 ARG A O 1
ATOM 1402 N N . THR A 1 187 ? -13.083 10.869 -1.725 1.00 92.06 187 THR A N 1
ATOM 1403 C CA . THR A 1 187 ? -11.621 10.888 -1.732 1.00 92.06 187 THR A CA 1
ATOM 1404 C C . THR A 1 187 ? -11.039 9.585 -2.270 1.00 92.06 187 THR A C 1
ATOM 1406 O O . THR A 1 187 ? -10.171 9.630 -3.137 1.00 92.06 187 THR A O 1
ATOM 1409 N N . ALA A 1 188 ? -11.541 8.427 -1.829 1.00 93.25 188 ALA A N 1
ATOM 1410 C CA . ALA A 1 188 ? -11.098 7.139 -2.357 1.00 93.25 188 ALA A CA 1
ATOM 1411 C C . ALA A 1 188 ? -11.400 6.995 -3.859 1.00 93.25 188 ALA A C 1
ATOM 1413 O O . ALA A 1 188 ? -10.559 6.501 -4.608 1.00 93.25 188 ALA A O 1
ATOM 1414 N N . LEU A 1 189 ? -12.566 7.467 -4.317 1.00 95.31 189 LEU A N 1
ATOM 1415 C CA . LEU A 1 189 ? -12.920 7.481 -5.737 1.00 95.31 189 LEU A CA 1
ATOM 1416 C C . LEU A 1 189 ? -11.944 8.344 -6.550 1.00 95.31 189 LEU A C 1
ATOM 1418 O O . LEU A 1 189 ? -11.446 7.880 -7.573 1.00 95.31 189 LEU A O 1
ATOM 1422 N N . VAL A 1 190 ? -11.645 9.566 -6.093 1.00 95.88 190 VAL A N 1
ATOM 1423 C CA . VAL A 1 190 ? -10.675 10.460 -6.746 1.00 95.88 190 VAL A CA 1
ATOM 1424 C C . VAL A 1 190 ? -9.291 9.816 -6.781 1.00 95.88 190 VAL A C 1
ATOM 1426 O O . VAL A 1 190 ? -8.672 9.775 -7.840 1.00 95.88 190 VAL A O 1
ATOM 1429 N N . TYR A 1 191 ? -8.829 9.250 -5.664 1.00 96.69 191 TYR A N 1
ATOM 1430 C CA . TYR A 1 191 ? -7.534 8.575 -5.575 1.00 96.69 191 TYR A CA 1
ATOM 1431 C C . TYR A 1 191 ? -7.404 7.445 -6.608 1.00 96.69 191 TYR A C 1
ATOM 1433 O O . TYR A 1 191 ? -6.430 7.380 -7.362 1.00 96.69 191 TYR A O 1
ATOM 1441 N N . VAL A 1 192 ? -8.423 6.584 -6.704 1.00 97.06 192 VAL A N 1
ATOM 1442 C CA . VAL A 1 192 ? -8.475 5.494 -7.690 1.00 97.06 192 VAL A CA 1
ATOM 1443 C C . VAL A 1 192 ? -8.556 6.042 -9.118 1.00 97.06 192 VAL A C 1
ATOM 1445 O O . VAL A 1 192 ? -7.839 5.556 -9.990 1.00 97.06 192 VAL A O 1
ATOM 1448 N N . ALA A 1 193 ? -9.378 7.063 -9.373 1.00 97.56 193 ALA A N 1
ATOM 1449 C CA . ALA A 1 193 ? -9.523 7.661 -10.699 1.00 97.56 193 ALA A CA 1
ATOM 1450 C C . ALA A 1 193 ? -8.208 8.280 -11.198 1.00 97.56 193 ALA A C 1
ATOM 1452 O O . ALA A 1 193 ? -7.804 8.030 -12.334 1.00 97.56 193 ALA A O 1
ATOM 1453 N N . LEU A 1 194 ? -7.503 9.021 -10.338 1.00 97.75 194 LEU A N 1
ATOM 1454 C CA . LEU A 1 194 ? -6.190 9.587 -10.647 1.00 97.75 194 LEU A CA 1
ATOM 1455 C C . LEU A 1 194 ? -5.130 8.496 -10.835 1.00 97.75 194 LEU A C 1
ATOM 1457 O O . LEU A 1 194 ? -4.289 8.618 -11.722 1.00 97.75 194 LEU A O 1
ATOM 1461 N N . THR A 1 195 ? -5.203 7.403 -10.069 1.00 98.19 195 THR A N 1
ATOM 1462 C CA . THR A 1 195 ? -4.332 6.233 -10.267 1.00 98.19 195 THR A CA 1
ATOM 1463 C C . THR A 1 195 ? -4.546 5.624 -11.657 1.00 98.19 195 THR A C 1
ATOM 1465 O O . THR A 1 195 ? -3.588 5.419 -12.399 1.00 98.19 195 THR A O 1
ATOM 1468 N N . VAL A 1 196 ? -5.799 5.362 -12.049 1.00 98.31 196 VAL A N 1
ATOM 1469 C CA . VAL A 1 196 ? -6.131 4.790 -13.367 1.00 98.31 196 VAL A CA 1
ATOM 1470 C C . VAL A 1 196 ? -5.703 5.729 -14.495 1.00 98.31 196 VAL A C 1
ATOM 1472 O O . VAL A 1 196 ? -5.099 5.277 -15.468 1.00 98.31 196 VAL A O 1
ATOM 1475 N N . LEU A 1 197 ? -5.953 7.033 -14.348 1.00 98.12 197 LEU A N 1
ATOM 1476 C CA . LEU A 1 197 ? -5.497 8.051 -15.292 1.00 98.12 197 LEU A CA 1
ATOM 1477 C C . LEU A 1 197 ? -3.966 8.060 -15.412 1.00 98.12 197 LEU A C 1
ATOM 1479 O O . LEU A 1 197 ? -3.437 8.066 -16.520 1.00 98.12 197 LEU A O 1
ATOM 1483 N N . GLY A 1 198 ? -3.252 8.004 -14.287 1.00 97.94 198 GLY A N 1
ATOM 1484 C CA . GLY A 1 198 ? -1.794 7.932 -14.263 1.00 97.94 198 GLY A CA 1
ATOM 1485 C C . GLY A 1 198 ? -1.261 6.701 -14.995 1.00 97.94 198 GLY A C 1
ATOM 1486 O O . GLY A 1 198 ? -0.352 6.829 -15.813 1.00 97.94 198 GLY A O 1
ATOM 1487 N N . ILE A 1 199 ? -1.861 5.523 -14.780 1.00 98.06 199 ILE A N 1
ATOM 1488 C CA . ILE A 1 199 ? -1.491 4.287 -15.492 1.00 98.06 199 ILE A CA 1
ATOM 1489 C C . ILE A 1 199 ? -1.726 4.454 -16.996 1.00 98.06 199 ILE A C 1
ATOM 1491 O O . ILE A 1 199 ? -0.846 4.114 -17.785 1.00 98.06 199 ILE A O 1
ATOM 1495 N N . ALA A 1 200 ? -2.867 5.020 -17.400 1.00 97.75 200 ALA A N 1
ATOM 1496 C CA . ALA A 1 200 ? -3.191 5.253 -18.807 1.00 97.75 200 ALA A CA 1
ATOM 1497 C C . ALA A 1 200 ? -2.204 6.209 -19.504 1.00 97.75 200 ALA A C 1
ATOM 1499 O O . ALA A 1 200 ? -1.937 6.044 -20.692 1.00 97.75 200 ALA A O 1
ATOM 1500 N N . ILE A 1 201 ? -1.633 7.173 -18.773 1.00 97.38 201 ILE A N 1
ATOM 1501 C CA . ILE A 1 201 ? -0.616 8.101 -19.287 1.00 97.38 201 ILE A CA 1
ATOM 1502 C C . ILE A 1 201 ? 0.768 7.434 -19.341 1.00 97.38 201 ILE A C 1
ATOM 1504 O O . ILE A 1 201 ? 1.457 7.514 -20.356 1.00 97.38 201 ILE A O 1
ATOM 1508 N N . VAL A 1 202 ? 1.201 6.779 -18.259 1.00 97.12 202 VAL A N 1
ATOM 1509 C CA . VAL A 1 202 ? 2.581 6.274 -18.113 1.00 97.12 202 VAL A CA 1
ATOM 1510 C C . VAL A 1 202 ? 2.810 4.967 -18.878 1.00 97.12 202 VAL A C 1
ATOM 1512 O O . VAL A 1 202 ? 3.911 4.727 -19.380 1.00 97.12 202 VAL A O 1
ATOM 1515 N N . TRP A 1 203 ? 1.797 4.107 -19.004 1.00 97.12 203 TRP A N 1
ATOM 1516 C CA . TRP A 1 203 ? 1.929 2.815 -19.681 1.00 97.12 203 TRP A CA 1
ATOM 1517 C C . TRP A 1 203 ? 2.399 2.911 -21.142 1.00 97.12 203 TRP A C 1
ATOM 1519 O O . TRP A 1 203 ? 3.431 2.303 -21.448 1.00 97.12 203 TRP A O 1
ATOM 1529 N N . PRO A 1 204 ? 1.756 3.683 -22.040 1.00 96.50 204 PRO A N 1
ATOM 1530 C CA . PRO A 1 204 ? 2.217 3.781 -23.426 1.00 96.50 204 PRO A CA 1
ATOM 1531 C C . PRO A 1 204 ? 3.620 4.395 -23.551 1.00 96.50 204 PRO A C 1
ATOM 1533 O O . PRO A 1 204 ? 4.342 4.069 -24.488 1.00 96.50 204 PRO A O 1
ATOM 1536 N N . LEU A 1 205 ? 4.027 5.249 -22.605 1.00 95.12 205 LEU A N 1
ATOM 1537 C CA . LEU A 1 205 ? 5.336 5.912 -22.615 1.00 95.12 205 LEU A CA 1
ATOM 1538 C C . LEU A 1 205 ? 6.466 5.001 -22.124 1.00 95.12 205 LEU A C 1
ATOM 1540 O O . LEU A 1 205 ? 7.580 5.067 -22.633 1.00 95.12 205 LEU A O 1
ATOM 1544 N N . SER A 1 206 ? 6.190 4.175 -21.115 1.00 92.06 206 SER A N 1
ATOM 1545 C CA . SER A 1 206 ? 7.184 3.283 -20.503 1.00 92.06 206 SER A CA 1
ATOM 1546 C C . SER A 1 206 ? 7.386 1.978 -21.273 1.00 92.06 206 SER A C 1
ATOM 1548 O O . SER A 1 206 ? 8.374 1.286 -21.041 1.00 92.06 206 SER A O 1
ATOM 1550 N N . GLY A 1 207 ? 6.447 1.602 -22.150 1.00 90.94 207 GLY A N 1
ATOM 1551 C CA . GLY A 1 207 ? 6.502 0.365 -22.937 1.00 90.94 207 GLY A CA 1
ATOM 1552 C C . GLY A 1 207 ? 6.347 -0.923 -22.117 1.00 90.94 207 GLY A C 1
ATOM 1553 O O . GLY A 1 207 ? 6.315 -2.013 -22.684 1.00 90.94 207 GLY A O 1
ATOM 1554 N N . ASN A 1 208 ? 6.217 -0.825 -20.791 1.00 93.06 208 ASN A N 1
ATOM 1555 C CA . ASN A 1 208 ? 6.101 -1.962 -19.889 1.00 93.06 208 ASN A CA 1
ATOM 1556 C C . ASN A 1 208 ? 5.034 -1.688 -18.825 1.00 93.06 208 ASN A C 1
ATOM 1558 O O . ASN A 1 208 ? 5.179 -0.804 -17.979 1.00 93.06 208 ASN A O 1
ATOM 1562 N N . PHE A 1 209 ? 3.969 -2.492 -18.849 1.00 94.94 209 PHE A N 1
ATOM 1563 C CA . PHE A 1 209 ? 2.839 -2.343 -17.935 1.00 94.94 209 PHE A CA 1
ATOM 1564 C C . PHE A 1 209 ? 3.241 -2.470 -16.462 1.00 94.94 209 PHE A C 1
ATOM 1566 O O . PHE A 1 209 ? 2.752 -1.713 -15.630 1.00 94.94 209 PHE A O 1
ATOM 1573 N N . PHE A 1 210 ? 4.152 -3.391 -16.136 1.00 95.06 210 PHE A N 1
ATOM 1574 C CA . PHE A 1 210 ? 4.601 -3.603 -14.762 1.00 95.06 210 PHE A CA 1
ATOM 1575 C C . PHE A 1 210 ? 5.290 -2.354 -14.213 1.00 95.06 210 PHE A C 1
ATOM 1577 O O . PHE A 1 210 ? 4.945 -1.898 -13.127 1.00 95.06 210 PHE A O 1
ATOM 1584 N N . HIS A 1 211 ? 6.201 -1.761 -14.990 1.00 93.38 211 HIS A N 1
ATOM 1585 C CA . HIS A 1 211 ? 6.880 -0.528 -14.598 1.00 93.38 211 HIS A CA 1
ATOM 1586 C C . HIS A 1 211 ? 5.915 0.651 -14.472 1.00 93.38 211 HIS A C 1
ATOM 1588 O O . HIS A 1 211 ? 6.018 1.415 -13.516 1.00 93.38 211 HIS A O 1
ATOM 1594 N N . ALA A 1 212 ? 4.962 0.794 -15.394 1.00 95.81 212 ALA A N 1
ATOM 1595 C CA . ALA A 1 212 ? 3.952 1.843 -15.302 1.00 95.81 212 ALA A CA 1
ATOM 1596 C C . ALA A 1 212 ? 3.101 1.708 -14.036 1.00 95.81 212 ALA A C 1
ATOM 1598 O O . ALA A 1 212 ? 2.902 2.681 -13.313 1.00 95.81 212 ALA A O 1
ATOM 1599 N N . LEU A 1 213 ? 2.634 0.492 -13.755 1.00 97.25 213 LEU A N 1
ATOM 1600 C CA . LEU A 1 213 ? 1.768 0.196 -12.624 1.00 97.25 213 LEU A CA 1
ATOM 1601 C C . LEU A 1 213 ? 2.461 0.492 -11.290 1.00 97.25 213 LEU A C 1
ATOM 1603 O O . LEU A 1 213 ? 1.921 1.233 -10.471 1.00 97.25 213 LEU A O 1
ATOM 1607 N N . THR A 1 214 ? 3.668 -0.042 -11.085 1.00 96.44 214 THR A N 1
ATOM 1608 C CA . THR A 1 214 ? 4.416 0.141 -9.832 1.00 96.44 214 THR A CA 1
ATOM 1609 C C . THR A 1 214 ? 4.788 1.602 -9.593 1.00 96.44 214 THR A C 1
ATOM 1611 O O . THR A 1 214 ? 4.640 2.094 -8.476 1.00 96.44 214 THR A O 1
ATOM 1614 N N . HIS A 1 215 ? 5.203 2.330 -10.632 1.00 96.12 215 HIS A N 1
ATOM 1615 C CA . HIS A 1 215 ? 5.567 3.738 -10.483 1.00 96.12 215 HIS A CA 1
ATOM 1616 C C . HIS A 1 215 ? 4.367 4.644 -10.280 1.00 96.12 215 HIS A C 1
ATOM 1618 O O . HIS A 1 215 ? 4.471 5.602 -9.524 1.00 96.12 215 HIS A O 1
ATOM 1624 N N . VAL A 1 216 ? 3.226 4.364 -10.911 1.00 97.94 216 VAL A N 1
ATOM 1625 C CA . VAL A 1 216 ? 2.018 5.161 -10.679 1.00 97.94 216 VAL A CA 1
ATOM 1626 C C . VAL A 1 216 ? 1.491 4.944 -9.265 1.00 97.94 216 VAL A C 1
ATOM 1628 O O . VAL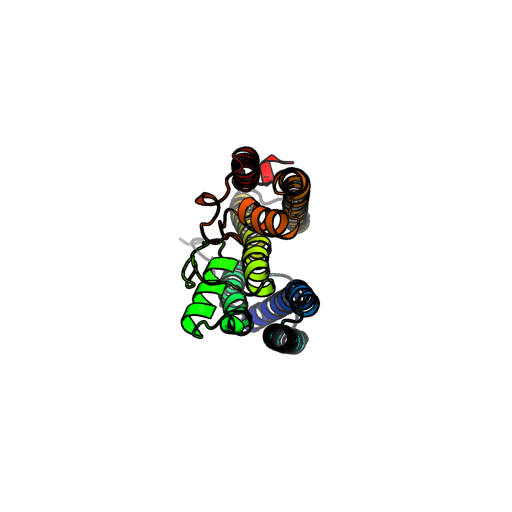 A 1 216 ? 1.136 5.923 -8.616 1.00 97.94 216 VAL A O 1
ATOM 1631 N N . PHE A 1 217 ? 1.512 3.709 -8.756 1.00 98.19 217 PHE A N 1
ATOM 1632 C CA . PHE A 1 217 ? 1.189 3.413 -7.358 1.00 98.19 217 PHE A CA 1
ATOM 1633 C C . PHE A 1 217 ? 2.070 4.187 -6.375 1.00 98.19 217 PHE A C 1
ATOM 1635 O O . PHE A 1 217 ? 1.544 4.818 -5.461 1.00 98.19 217 PHE A O 1
ATOM 1642 N N . ALA A 1 218 ? 3.384 4.200 -6.603 1.00 96.69 218 ALA A N 1
ATOM 1643 C CA . ALA A 1 218 ? 4.327 4.954 -5.784 1.00 96.69 218 ALA A CA 1
ATOM 1644 C C . ALA A 1 218 ? 4.186 6.480 -5.944 1.00 96.69 218 ALA A C 1
ATOM 1646 O O . ALA A 1 218 ? 4.367 7.225 -4.983 1.00 96.69 218 ALA A O 1
ATOM 1647 N N . ALA A 1 219 ? 3.881 6.968 -7.149 1.00 96.94 219 ALA A N 1
ATOM 1648 C CA . ALA A 1 219 ? 3.792 8.396 -7.443 1.00 96.94 219 ALA A CA 1
ATOM 1649 C C . ALA A 1 219 ? 2.518 9.021 -6.871 1.00 96.94 219 ALA A C 1
ATOM 1651 O O . ALA A 1 219 ? 2.602 10.044 -6.199 1.00 96.94 219 ALA A O 1
ATOM 1652 N N . ILE A 1 220 ? 1.349 8.402 -7.074 1.00 97.56 220 ILE A N 1
ATOM 1653 C CA . ILE A 1 220 ? 0.073 8.946 -6.579 1.00 97.56 220 ILE A CA 1
ATOM 1654 C C . ILE A 1 220 ? 0.016 8.983 -5.045 1.00 97.56 220 ILE A C 1
ATOM 1656 O O . ILE A 1 220 ? -0.670 9.820 -4.467 1.00 97.56 220 ILE A O 1
ATOM 1660 N N . SER A 1 221 ? 0.759 8.097 -4.377 1.00 96.44 221 SER A N 1
ATOM 1661 C CA . SER A 1 221 ? 0.927 8.091 -2.924 1.00 96.44 221 SER A CA 1
ATOM 1662 C C . SER A 1 221 ? 2.087 8.965 -2.438 1.00 96.44 221 SER A C 1
ATOM 1664 O O . SER A 1 221 ? 2.368 8.967 -1.243 1.00 96.44 221 SER A O 1
ATOM 1666 N N . THR A 1 222 ? 2.813 9.643 -3.333 1.00 95.38 222 THR A N 1
ATOM 1667 C CA . THR A 1 222 ? 4.037 10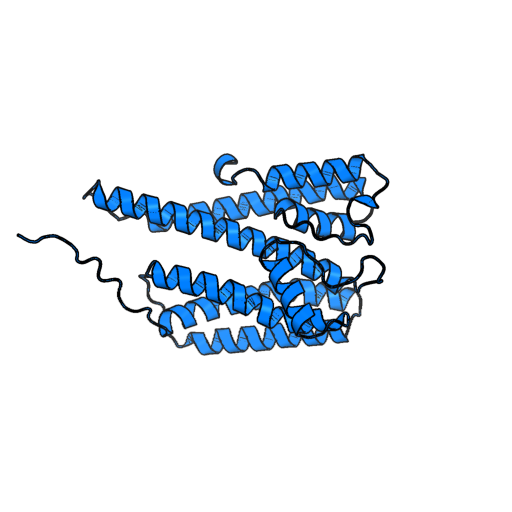.413 -3.034 1.00 95.38 222 THR A CA 1
ATOM 1668 C C . THR A 1 222 ? 5.133 9.609 -2.315 1.00 95.38 222 THR A C 1
ATOM 1670 O O . THR A 1 222 ? 5.938 10.164 -1.577 1.00 95.38 222 THR A O 1
ATOM 1673 N N . GLY A 1 223 ? 5.166 8.288 -2.520 1.00 91.94 223 GLY A N 1
ATOM 1674 C CA . GLY A 1 223 ? 6.032 7.373 -1.781 1.00 91.94 223 GLY A CA 1
ATOM 1675 C C . GLY A 1 223 ? 7.423 7.186 -2.381 1.00 91.94 223 GLY A C 1
ATOM 1676 O O . GLY A 1 223 ? 8.400 7.131 -1.648 1.00 91.94 223 GLY A O 1
ATOM 1677 N N . GLY A 1 224 ? 7.537 7.070 -3.704 1.00 91.31 224 GLY A N 1
ATOM 1678 C CA . GLY A 1 224 ? 8.839 7.078 -4.386 1.00 91.31 224 GLY A CA 1
ATOM 1679 C C . GLY A 1 224 ? 9.582 5.741 -4.500 1.00 91.31 224 GLY A C 1
ATOM 1680 O O . GLY A 1 224 ? 10.734 5.750 -4.931 1.00 91.31 224 GLY A O 1
ATOM 1681 N N . PHE A 1 225 ? 8.961 4.592 -4.191 1.00 92.94 225 PHE A N 1
ATOM 1682 C CA . PHE A 1 225 ? 9.578 3.314 -4.562 1.00 92.94 225 PHE A CA 1
ATOM 1683 C C . PHE A 1 225 ? 9.639 3.131 -6.078 1.00 92.94 225 PHE A C 1
ATOM 1685 O O . PHE A 1 225 ? 8.809 3.639 -6.831 1.00 92.94 225 PHE A O 1
ATOM 1692 N N . SER A 1 226 ? 10.626 2.353 -6.516 1.00 91.62 226 SER A N 1
ATOM 1693 C CA . SER A 1 226 ? 10.861 2.075 -7.923 1.00 91.62 226 SER A CA 1
ATOM 1694 C C . SER A 1 226 ? 11.051 0.585 -8.176 1.00 91.62 226 SER A C 1
ATOM 1696 O O . SER A 1 226 ? 11.512 -0.175 -7.321 1.00 91.62 226 SER A O 1
ATOM 1698 N N . SER A 1 227 ? 10.668 0.170 -9.380 1.00 89.88 227 SER A N 1
ATOM 1699 C CA . SER A 1 227 ? 11.011 -1.138 -9.940 1.00 89.88 227 SER A CA 1
ATOM 1700 C C . SER A 1 227 ? 12.226 -1.096 -10.874 1.00 89.88 227 SER A C 1
ATOM 1702 O O . SER A 1 227 ? 12.550 -2.125 -11.455 1.00 89.88 227 SER A O 1
ATOM 1704 N N . TRP A 1 228 ? 12.821 0.079 -11.099 1.00 87.19 228 TRP A N 1
ATOM 1705 C CA . TRP A 1 228 ? 14.099 0.223 -11.797 1.00 87.19 228 TRP A CA 1
ATOM 1706 C C . TRP A 1 228 ? 15.234 0.249 -10.774 1.00 87.19 228 TRP A C 1
ATOM 1708 O O . TRP A 1 228 ? 15.062 0.799 -9.687 1.00 87.19 228 TRP A O 1
ATOM 1718 N N . GLU A 1 229 ? 16.374 -0.333 -11.139 1.00 77.12 229 GLU A N 1
ATOM 1719 C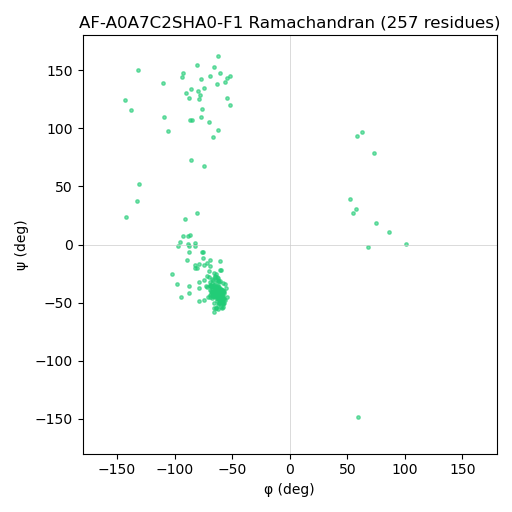 CA . GLU A 1 229 ? 17.562 -0.468 -10.282 1.00 77.12 229 GLU A CA 1
ATOM 1720 C C . GLU A 1 229 ? 18.054 0.904 -9.786 1.00 77.12 229 GLU A C 1
ATOM 1722 O O . GLU A 1 229 ? 18.114 1.147 -8.584 1.00 77.12 229 GLU A O 1
ATOM 1727 N N . ASP A 1 230 ? 18.233 1.863 -10.699 1.00 78.31 230 ASP A N 1
ATOM 1728 C CA . ASP A 1 230 ? 18.659 3.238 -10.379 1.00 78.31 230 ASP A CA 1
ATOM 1729 C C . ASP A 1 230 ? 17.486 4.206 -10.131 1.00 78.31 230 ASP A C 1
ATOM 1731 O O . ASP A 1 230 ? 17.588 5.429 -10.300 1.00 78.31 230 ASP A O 1
ATOM 1735 N N . GLY A 1 231 ? 16.314 3.673 -9.785 1.00 83.88 231 GLY A N 1
ATOM 1736 C CA . GLY A 1 231 ? 15.107 4.469 -9.619 1.00 83.88 231 GLY A CA 1
ATOM 1737 C C . GLY A 1 231 ? 14.709 5.236 -10.887 1.00 83.88 231 GLY A C 1
ATOM 1738 O O . GLY A 1 231 ? 14.966 4.823 -12.018 1.00 83.88 231 GLY A O 1
ATOM 1739 N N . LEU A 1 232 ? 14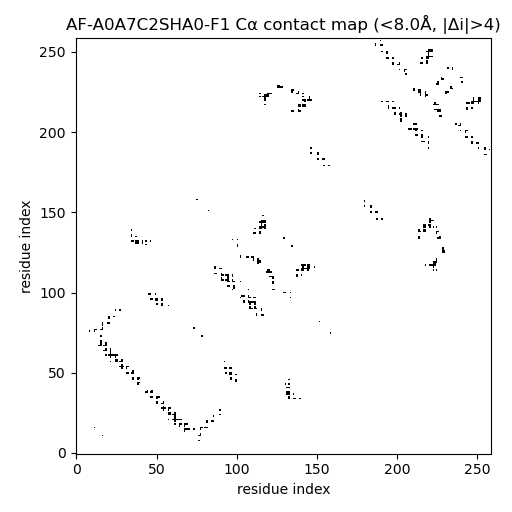.097 6.412 -10.708 1.00 84.06 232 LEU A N 1
ATOM 1740 C CA . LEU A 1 232 ? 13.722 7.281 -11.832 1.00 84.06 232 LEU A CA 1
ATOM 1741 C C . LEU A 1 232 ? 14.947 7.906 -12.535 1.00 84.06 232 LEU A C 1
ATOM 1743 O O . LEU A 1 232 ? 14.838 8.370 -13.672 1.00 84.06 232 LEU A O 1
ATOM 1747 N N . ALA A 1 233 ? 16.112 7.920 -11.876 1.00 83.75 233 ALA A N 1
ATOM 1748 C CA . ALA A 1 233 ? 17.345 8.467 -12.435 1.00 83.75 233 ALA A CA 1
ATOM 1749 C C . ALA A 1 233 ? 17.905 7.600 -13.575 1.00 83.75 233 ALA A C 1
ATOM 1751 O O . ALA A 1 233 ? 18.507 8.156 -14.495 1.00 83.75 233 ALA A O 1
ATOM 1752 N N . GLY A 1 234 ? 17.636 6.289 -13.560 1.00 78.06 234 GLY A N 1
ATOM 1753 C CA . GLY A 1 234 ? 18.023 5.343 -14.614 1.00 78.06 234 GLY A CA 1
ATOM 1754 C C . GLY A 1 234 ? 17.090 5.282 -15.830 1.00 78.06 234 GLY A C 1
ATOM 1755 O O . GLY A 1 234 ? 17.345 4.525 -16.757 1.00 78.06 234 GLY A O 1
ATOM 1756 N N . VAL A 1 235 ? 15.990 6.044 -15.863 1.00 86.75 235 VAL A N 1
ATOM 1757 C CA . VAL A 1 235 ? 15.011 5.976 -16.967 1.00 86.75 235 VAL A CA 1
ATOM 1758 C C . VAL A 1 235 ? 15.418 6.895 -18.115 1.00 86.75 235 VAL A C 1
ATOM 1760 O O . VAL A 1 235 ? 15.250 8.100 -17.998 1.00 86.75 235 VAL A O 1
ATOM 1763 N N . ASP A 1 236 ? 15.894 6.399 -19.252 1.00 85.25 236 ASP A N 1
ATOM 1764 C CA . ASP A 1 236 ? 16.395 7.278 -20.334 1.00 85.25 236 ASP A CA 1
ATOM 1765 C C . ASP A 1 236 ? 15.342 8.242 -20.919 1.00 85.25 236 ASP A C 1
ATOM 1767 O O . ASP A 1 236 ? 15.648 9.370 -21.312 1.00 85.25 236 ASP A O 1
ATOM 1771 N N . SER A 1 237 ? 14.073 7.830 -20.957 1.00 91.75 237 SER A N 1
ATOM 1772 C CA . SER A 1 237 ? 12.996 8.631 -21.545 1.00 91.75 237 SER A CA 1
ATOM 1773 C C . SER A 1 237 ? 12.546 9.765 -20.622 1.00 91.75 237 SER A C 1
ATOM 1775 O O . SER A 1 237 ? 11.843 9.550 -19.629 1.00 91.75 237 SER A O 1
ATOM 1777 N N . TRP A 1 238 ? 12.859 11.005 -21.008 1.00 93.12 238 TRP A N 1
ATOM 1778 C CA . TRP A 1 238 ? 12.369 12.209 -20.325 1.00 93.12 238 TRP A CA 1
ATOM 1779 C C . TRP A 1 238 ? 10.837 12.267 -20.251 1.00 93.12 238 TRP A C 1
ATOM 1781 O O . TRP A 1 238 ? 10.280 12.713 -19.249 1.00 93.12 238 TRP A O 1
ATOM 1791 N N . ALA A 1 239 ? 10.143 11.761 -21.277 1.00 94.69 239 ALA A N 1
ATOM 1792 C CA . ALA A 1 239 ? 8.684 11.711 -21.298 1.00 94.69 239 ALA A CA 1
ATOM 1793 C C . ALA A 1 239 ? 8.123 10.845 -20.157 1.00 94.69 239 ALA A C 1
ATOM 1795 O O . ALA A 1 239 ? 7.162 11.243 -19.501 1.00 94.69 239 ALA A O 1
ATOM 1796 N N . VAL A 1 240 ? 8.751 9.698 -19.872 1.00 94.88 240 VAL A N 1
ATOM 1797 C CA . VAL A 1 240 ? 8.353 8.818 -18.761 1.00 94.88 240 VAL A CA 1
ATOM 1798 C C . VAL A 1 240 ? 8.612 9.495 -17.417 1.00 94.88 240 VAL A C 1
ATOM 1800 O O . VAL A 1 240 ? 7.728 9.494 -16.560 1.00 94.88 240 VAL A O 1
ATOM 1803 N N . ARG A 1 241 ? 9.784 10.128 -17.246 1.00 94.75 241 ARG A N 1
ATOM 1804 C CA . ARG A 1 241 ? 10.116 10.865 -16.013 1.00 94.75 241 ARG A CA 1
ATOM 1805 C C . ARG A 1 241 ? 9.094 11.962 -15.730 1.00 94.75 241 ARG A C 1
ATOM 1807 O O . ARG A 1 241 ? 8.543 12.009 -14.633 1.00 94.75 241 ARG A O 1
ATOM 1814 N N . LEU A 1 242 ? 8.797 12.800 -16.726 1.00 95.75 242 LEU A N 1
ATOM 1815 C CA . LEU A 1 242 ? 7.816 13.877 -16.590 1.00 95.75 242 LEU A CA 1
ATOM 1816 C C . LEU A 1 242 ? 6.406 13.356 -16.311 1.00 95.75 242 LEU A C 1
ATOM 1818 O O . LEU A 1 242 ? 5.704 13.939 -15.491 1.00 95.75 242 LEU A O 1
ATOM 1822 N N . ALA A 1 243 ? 5.990 12.265 -16.955 1.00 96.75 243 ALA A N 1
ATOM 1823 C CA . ALA A 1 243 ? 4.679 11.674 -16.709 1.00 96.75 243 ALA A CA 1
ATOM 1824 C C . ALA A 1 243 ? 4.544 11.173 -15.262 1.00 96.75 243 ALA A C 1
ATOM 1826 O O . ALA A 1 243 ? 3.540 11.446 -14.608 1.00 96.75 243 ALA A O 1
ATOM 1827 N N . ILE A 1 244 ? 5.572 10.505 -14.729 1.00 96.38 244 ILE A N 1
ATOM 1828 C CA . ILE A 1 244 ? 5.593 10.048 -13.332 1.00 96.38 244 ILE A CA 1
ATOM 1829 C C . ILE A 1 244 ? 5.612 11.244 -12.366 1.00 96.38 244 ILE A C 1
ATOM 1831 O O . ILE A 1 244 ? 4.858 11.255 -11.393 1.00 96.38 244 ILE A O 1
ATOM 1835 N N . MET A 1 245 ? 6.404 12.284 -12.652 1.00 95.44 245 MET A N 1
ATOM 1836 C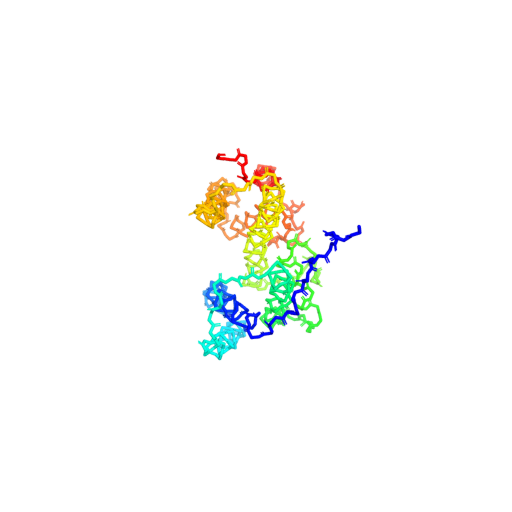 CA . MET A 1 245 ? 6.403 13.525 -11.866 1.00 95.44 245 MET A CA 1
ATOM 1837 C C . MET A 1 245 ? 5.033 14.209 -11.873 1.00 95.44 245 MET A C 1
ATOM 1839 O O . MET A 1 245 ? 4.576 14.676 -10.834 1.00 95.44 245 MET A O 1
ATOM 1843 N N . PHE A 1 246 ? 4.354 14.239 -13.019 1.00 96.69 246 PHE A N 1
ATOM 1844 C CA . PHE A 1 246 ? 3.013 14.798 -13.135 1.00 96.69 246 PHE A CA 1
ATOM 1845 C C . PHE A 1 246 ? 2.002 14.032 -12.274 1.00 96.69 246 PHE A C 1
ATOM 1847 O O . PHE A 1 246 ? 1.241 14.651 -11.536 1.00 96.69 246 PHE A O 1
ATOM 1854 N N . VAL A 1 247 ? 2.037 12.696 -12.285 1.00 97.69 247 VAL A N 1
ATOM 1855 C CA . VAL A 1 247 ? 1.195 11.871 -11.399 1.00 97.69 247 VAL A CA 1
ATOM 1856 C C . VAL A 1 247 ? 1.500 12.141 -9.921 1.00 97.69 247 VAL A C 1
ATOM 1858 O O . VAL A 1 247 ? 0.575 12.238 -9.118 1.00 97.69 247 VAL A O 1
ATOM 1861 N N . CYS A 1 248 ? 2.774 12.323 -9.565 1.00 96.75 248 CYS A N 1
ATOM 1862 C CA . CYS A 1 248 ? 3.176 12.695 -8.207 1.00 96.75 248 CYS A CA 1
ATOM 1863 C C . CYS A 1 248 ? 2.596 14.053 -7.787 1.00 96.75 248 CYS A C 1
ATOM 1865 O O . CYS A 1 248 ? 2.046 14.181 -6.695 1.00 96.75 248 CYS A O 1
ATOM 1867 N N . LEU A 1 249 ? 2.626 15.049 -8.679 1.00 96.81 249 LEU A N 1
ATOM 1868 C CA . LEU A 1 249 ? 1.998 16.348 -8.432 1.00 96.81 249 LEU A CA 1
ATOM 1869 C C . LEU A 1 249 ? 0.486 16.219 -8.219 1.00 96.81 249 LEU A C 1
ATOM 1871 O O . LEU A 1 249 ? -0.039 16.852 -7.310 1.00 96.81 249 LEU A O 1
ATOM 1875 N N . LEU A 1 250 ? -0.204 15.378 -8.996 1.00 96.50 250 LEU A N 1
ATOM 1876 C CA . LEU A 1 250 ? -1.632 15.112 -8.784 1.00 96.50 250 LEU A CA 1
ATOM 1877 C C . LEU A 1 250 ? -1.906 14.472 -7.412 1.00 96.50 250 LEU A C 1
ATOM 1879 O O . LEU A 1 250 ? -2.902 14.797 -6.776 1.00 96.50 250 LEU A O 1
ATOM 1883 N N . GLY A 1 251 ? -1.023 13.589 -6.938 1.00 94.31 251 GLY A N 1
ATOM 1884 C CA . GLY A 1 251 ? -1.127 12.980 -5.607 1.00 94.31 251 GLY A CA 1
ATOM 1885 C C . GLY A 1 251 ? -0.813 13.936 -4.452 1.00 94.31 251 GLY A C 1
ATOM 1886 O O . GLY A 1 251 ? -1.331 13.762 -3.352 1.00 94.31 251 GLY A O 1
ATOM 1887 N N . ALA A 1 252 ? 0.012 14.957 -4.698 1.00 94.38 252 ALA A N 1
ATOM 1888 C CA . ALA A 1 252 ? 0.412 15.948 -3.699 1.00 94.38 252 ALA A CA 1
ATOM 1889 C C . ALA A 1 252 ? -0.641 17.049 -3.466 1.00 94.38 252 ALA A C 1
ATOM 1891 O O . ALA A 1 252 ? -0.611 17.725 -2.434 1.00 94.38 252 ALA A O 1
ATOM 1892 N N . VAL A 1 253 ? -1.567 17.256 -4.409 1.00 93.44 253 VAL A N 1
ATOM 1893 C CA . VAL A 1 253 ? -2.667 18.218 -4.252 1.00 93.44 253 VAL A CA 1
ATOM 1894 C C . VAL A 1 253 ? -3.713 17.647 -3.284 1.00 93.44 253 VAL A C 1
ATOM 1896 O O . VAL A 1 253 ? -4.112 16.492 -3.433 1.00 93.44 253 VAL A O 1
ATOM 1899 N N . PRO A 1 254 ? -4.226 18.438 -2.318 1.00 89.19 254 PRO A N 1
ATOM 1900 C CA . PRO A 1 254 ? -5.295 17.985 -1.434 1.00 89.19 254 PRO A CA 1
ATOM 1901 C C . PRO A 1 254 ? -6.491 17.425 -2.217 1.00 89.19 254 PRO A C 1
ATOM 1903 O O . PRO A 1 254 ? -7.128 18.148 -2.981 1.00 89.19 254 PRO A O 1
ATOM 1906 N N . PHE A 1 255 ? -6.839 16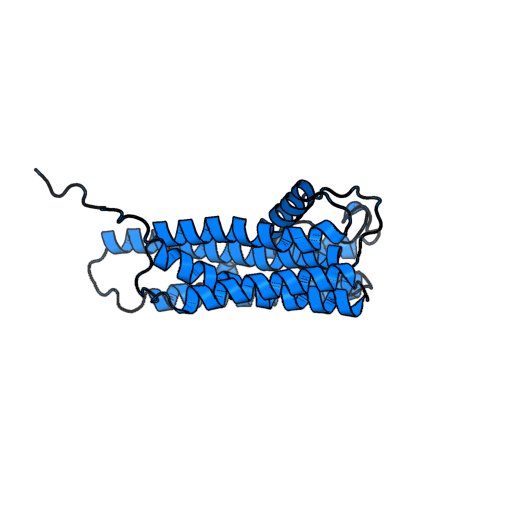.152 -1.990 1.00 88.62 255 PHE A N 1
ATOM 1907 C CA . PHE A 1 255 ? -7.870 15.461 -2.780 1.00 88.62 255 PHE A CA 1
ATOM 1908 C C . PHE A 1 255 ? -9.263 16.101 -2.718 1.00 88.62 255 PHE A C 1
ATOM 1910 O O . PHE A 1 255 ? -10.071 15.899 -3.620 1.00 88.62 255 PHE A O 1
ATOM 1917 N N . VAL A 1 256 ? -9.540 16.892 -1.679 1.00 85.12 256 VAL A N 1
ATOM 1918 C CA . VAL A 1 256 ? -10.787 17.661 -1.546 1.00 85.12 256 VAL A CA 1
ATOM 1919 C C . VAL A 1 256 ? -10.925 18.716 -2.648 1.00 85.12 256 VAL A C 1
ATOM 1921 O O . VAL A 1 256 ? -12.039 19.057 -2.997 1.00 85.12 256 VAL A O 1
ATOM 1924 N N . LEU A 1 257 ? -9.830 19.202 -3.245 1.00 88.06 257 LEU A N 1
ATOM 1925 C CA . LEU A 1 257 ? -9.875 20.205 -4.320 1.00 88.06 257 LEU A CA 1
ATOM 1926 C C . LEU A 1 257 ? -10.302 19.638 -5.682 1.00 88.06 257 LEU A C 1
ATOM 1928 O O . LEU A 1 257 ? -10.480 20.398 -6.631 1.00 88.06 257 LEU A O 1
ATOM 1932 N N . TYR A 1 258 ? -10.451 18.318 -5.796 1.00 88.69 258 TYR A N 1
ATOM 1933 C CA . TYR A 1 258 ? -10.908 17.670 -7.023 1.00 88.69 258 TYR A CA 1
ATOM 1934 C C . TYR A 1 258 ? -12.440 17.572 -7.127 1.00 88.69 258 TYR A C 1
ATOM 1936 O O . TYR A 1 258 ? -12.924 17.131 -8.172 1.00 88.69 258 TYR A O 1
ATOM 1944 N N . TYR A 1 259 ? -13.201 17.941 -6.084 1.00 85.56 259 TYR A N 1
ATOM 1945 C CA . TYR A 1 259 ? -14.670 17.879 -6.073 1.00 85.56 259 TYR A CA 1
ATOM 1946 C C . TYR A 1 259 ? -15.338 18.973 -5.234 1.00 85.56 259 TYR A C 1
ATOM 1948 O O . TYR A 1 259 ? -14.672 19.573 -4.366 1.00 85.56 259 TYR A O 1
#

Mean predicted aligned error: 6.86 Å

Sequence (259 aa):
MSQGSTSLHYAIRPAVVGRHLGQLSFLLAMLTLVPLGVSLYFAETEISLRYALVIATALLFAVGMRRVPLSSNLQVNEALAIAALAFILAPLLMSLPMMASGLSWVDAFFEAMSAITTTGLSMHPATEALPRSFLFSRAWMQWYGGLGIVVLSLALLMGHEMGARRLSDSSGLGGLETSAHEHARRTALVYVALTVLGIAIVWPLSGNFFHALTHVFAAISTGGFSSWEDGLAGVDSWAVRLAIMFVCLLGAVPFVLYY

Secondary structure (DSSP, 8-state):
---------PPP-HHHHHHHHHHHHHHHHHHHHHHHHHHHHTT-HHHHHHHHHHHHHHHHHHHHGGGSPPPSS--HHHHHHHHHHHHHHHHHHHHHHHGGGT--HHHHHHHHHHHHTT----SS-TTS---HHHHHHHHHHHHHHHHHHHHHHHHHHHHHHHHHHHHH--S--SSSHHHHHHHHHHHHHHHHHHHHHHHHHHHHHHS-HHHHHHHHHHHHTT----SSTTGGGG---HHHHHHHHHHHHHHHS-GGGG-

pLDDT: mean 87.59, std 14.87, range [39.72, 98.62]

Solvent-accessible surface area (backbone atoms only — not comparable to full-atom values): 13660 Å² total; per-residue (Å²): 136,83,93,72,83,84,84,73,76,70,78,73,56,65,60,51,37,45,30,53,47,14,53,50,28,39,51,48,26,60,60,44,48,55,43,29,52,46,12,56,75,71,66,37,60,72,40,25,52,34,34,50,50,40,30,53,54,25,42,50,47,20,58,64,26,62,77,46,72,84,67,90,78,76,51,71,70,39,54,52,50,38,50,58,49,47,68,47,50,52,17,59,50,46,13,58,35,44,27,66,76,72,40,51,67,70,47,11,28,48,35,28,36,22,17,35,69,21,61,38,58,71,78,67,67,57,85,62,91,69,56,66,35,57,46,41,39,44,13,51,33,6,32,58,25,26,53,48,53,52,47,48,53,50,54,52,54,50,51,50,53,51,55,56,44,65,76,74,50,96,76,78,91,85,68,58,71,66,47,56,57,48,50,47,50,50,42,52,50,51,54,51,51,53,41,54,52,33,29,68,59,30,23,78,64,56,7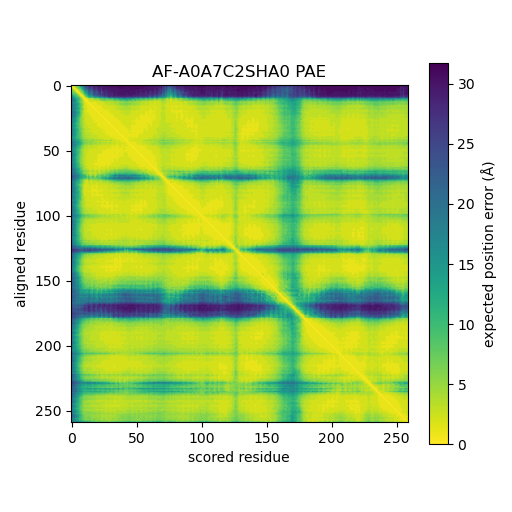8,34,62,69,60,19,48,31,37,30,28,4,18,41,32,62,11,65,43,57,82,45,60,62,35,76,80,62,51,87,50,63,68,39,52,50,44,47,52,50,34,22,54,62,40,70,45,67,66,68,79,78,108

Radius of gyration: 20.52 Å; Cα contacts (8 Å, |Δi|>4): 319; chains: 1; bounding box: 52×49×64 Å

Nearest PDB structures (foldseek):
  6v4k-assembly1_D  TM=8.565E-01  e=9.496E-07  Vibrio parahaemolyticus
  6v4l-assembly1_A  TM=8.383E-01  e=7.563E-07  Vibrio parahaemolyticus RIMD 2210633
  3pjz-assembly1_B  TM=8.740E-01  e=1.967E-06  Vibrio parahaemolyticus
  7zp9-assembly1_I  TM=7.047E-01  e=5.033E-02  Vibrio alginolyticus
  8f6r-assembly1_A  TM=2.721E-01  e=5.990E+00  synthetic construct